Protein AF-0000000083204182 (afdb_homodimer)

Solvent-accessible surface area (backbone atoms only — not comparable to full-atom values): 12230 Å² total; per-residue (Å²): 130,76,79,70,71,70,52,75,66,62,49,73,77,65,34,54,80,72,46,78,45,80,45,85,49,87,58,32,34,38,36,43,34,35,25,30,42,94,88,70,46,55,34,37,37,43,32,36,37,28,63,39,76,42,94,87,69,46,77,48,72,53,72,29,60,38,81,39,46,53,89,36,51,61,60,49,53,49,53,52,51,53,51,52,50,50,46,42,72,76,42,48,74,61,69,46,73,77,61,62,75,69,64,77,109,129,74,79,72,71,70,52,74,65,62,51,72,76,63,34,54,79,73,46,78,48,78,46,86,50,87,59,32,34,38,36,43,35,35,26,31,42,95,88,70,46,57,35,37,38,42,32,37,37,30,63,41,78,42,94,89,70,47,76,48,72,53,72,27,62,39,83,39,45,55,90,35,51,62,61,52,52,50,52,51,51,53,52,52,50,50,46,43,72,76,42,47,75,60,71,48,73,76,61,60,73,71,66,76,112

Organism: NCBI:txid214856

pLDDT: mean 83.88, std 21.26, range [28.23, 98.44]

Nearest PDB structures (foldseek):
  9har-assembly1_EV  TM=6.335E-01  e=3.720E-01  ssRNA phage ESE017
  3v85-assembly1_A  TM=4.740E-01  e=9.537E-01  Arabidopsis thaliana
  3alx-assembly1_D  TM=5.853E-01  e=4.496E+00  Measles morbillivirus
  6yfo-assembly1_AA  TM=2.606E-01  e=3.932E-01  Leviviridae sp.
  5a68-assembly1_A  TM=5.160E-01  e=5.308E+00  Arabidopsis thaliana

Foldseek 3Di:
DPPPPVPPVVQVPDFDWDDWDWDDDVQKIWIWTWTAGPVGFIKIKIKIWGWDQDPVRDIDIDMDIDIGGPVCVVVVVVVVVVVVVVCCVVPVVVVPPPPPVVPPD/DPPPPPPVVVQVPDFDWDDWDWDDDVQKIWIWTWTAGPVGFIKIKIKIWGWDQDPVRDIDIDMDIDIGGPVCVVVVVVVVVVVVVVCCVVPVVVVPPPPPVVPPD

Sequence (210 aa):
MTPQTTPRRDAEEYGDQILTKAVKAGRRTYFFDVRGTRGGDYFLTITESRKVTNPDGSFSYDRHKIFLYKEDFEKFSDGLSEVVAFIRRSKPEFFERREREKVGVMTPQTTPRRDAEEYGDQILTKAVKAGRRTYFFDVRGTRGGDYFLTITESRKVTNPDGSFSYDRHKIFLYKEDFEKFSDGLSEVVAFIRRSKPEFFERREREKVGV

InterPro domains:
  IPR006628 Purine-rich element binding protein family [PF11680] (16-93)
  IPR006628 Purine-rich element binding protein family [SM00712] (17-88)

Secondary structure (DSSP, 8-state):
-------TTTHHHHPPEEEEEEEEETTEEEEEEEEE-TTS-EEEEEEEEEEEE-TTS-EEEEEEEEEEETTTHHHHHHHHHHHHHHHHHH-GGGTS---HHHH--/-------TTTHHHHSPEEEEEEEEETTEEEEEEEEE-TTS-EEEEEEEEEEEE-TTS-EEEEEEEEEEETTTHHHHHHHHHHHHHHHHHH-GGGTS---HHHH--

Structure (mmCIF, N/CA/C/O backbone):
data_AF-0000000083204182-model_v1
#
loop_
_entity.id
_entity.type
_entity.pdbx_description
1 polymer 'DUF3276 family protein'
#
loop_
_atom_site.group_PDB
_atom_site.id
_atom_site.type_symbol
_atom_site.label_atom_id
_atom_site.label_alt_id
_atom_site.label_comp_id
_atom_site.label_asym_id
_atom_site.label_entity_id
_atom_site.label_seq_id
_atom_site.pdbx_PDB_ins_code
_atom_site.Cartn_x
_atom_site.Cartn_y
_atom_site.Cartn_z
_atom_site.occupancy
_atom_site.B_iso_or_equiv
_atom_site.auth_seq_id
_atom_site.auth_comp_id
_atom_site.auth_asym_id
_atom_site.auth_atom_id
_atom_site.pdbx_PDB_model_num
ATOM 1 N N . MET A 1 1 ? -2.756 -36.781 -5.301 1 28.34 1 MET A N 1
ATOM 2 C CA . MET A 1 1 ? -1.85 -35.812 -4.684 1 28.34 1 MET A CA 1
ATOM 3 C C . MET A 1 1 ? -2.357 -34.375 -4.871 1 28.34 1 MET A C 1
ATOM 5 O O . MET A 1 1 ? -2.562 -33.938 -6.004 1 28.34 1 MET A O 1
ATOM 9 N N . THR A 1 2 ? -3.281 -33.906 -4.148 1 32.88 2 THR A N 1
ATOM 10 C CA . THR A 1 2 ? -3.934 -32.625 -4.293 1 32.88 2 THR A CA 1
ATOM 11 C C . THR A 1 2 ? -2.902 -31.5 -4.328 1 32.88 2 THR A C 1
ATOM 13 O O . THR A 1 2 ? -1.95 -31.5 -3.545 1 32.88 2 THR A O 1
ATOM 16 N N . PRO A 1 3 ? -2.568 -31 -5.434 1 38.12 3 PRO A N 1
ATOM 17 C CA . PRO A 1 3 ? -1.479 -30.016 -5.504 1 38.12 3 PRO A CA 1
ATOM 18 C C . PRO A 1 3 ? -1.521 -29 -4.359 1 38.12 3 PRO A C 1
ATOM 20 O O . PRO A 1 3 ? -2.57 -28.422 -4.09 1 38.12 3 PRO A O 1
ATOM 23 N N . GLN A 1 4 ? -0.938 -29.328 -3.246 1 35.84 4 GLN A N 1
ATOM 24 C CA . GLN A 1 4 ? -0.849 -28.453 -2.084 1 35.84 4 GLN A CA 1
ATOM 25 C C . GLN A 1 4 ? -0.41 -27.047 -2.49 1 35.84 4 GLN A C 1
ATOM 27 O O . GLN A 1 4 ? 0.66 -26.875 -3.078 1 35.84 4 GLN A O 1
ATOM 32 N N . THR A 1 5 ? -1.27 -26.312 -3.107 1 40.72 5 THR A N 1
ATOM 33 C CA . THR A 1 5 ? -0.959 -24.906 -3.359 1 40.72 5 THR A CA 1
ATOM 34 C C . THR A 1 5 ? -0.174 -24.297 -2.193 1 40.72 5 THR A C 1
ATOM 36 O O . THR A 1 5 ? -0.554 -24.469 -1.033 1 40.72 5 THR A O 1
ATOM 39 N N . THR A 1 6 ? 1.139 -24.594 -2.066 1 42.56 6 THR A N 1
ATOM 40 C CA . THR A 1 6 ? 1.957 -23.922 -1.064 1 42.56 6 THR A CA 1
ATOM 41 C C . THR A 1 6 ? 1.396 -22.547 -0.75 1 42.56 6 THR A C 1
ATOM 43 O O . THR A 1 6 ? 1.105 -21.766 -1.66 1 42.56 6 THR A O 1
ATOM 46 N N . PRO A 1 7 ? 0.817 -22.391 0.33 1 47.38 7 PRO A N 1
ATOM 47 C CA . PRO A 1 7 ? 0.1 -21.172 0.67 1 47.38 7 PRO A CA 1
ATOM 48 C C . PRO A 1 7 ? 0.857 -19.906 0.252 1 47.38 7 PRO A C 1
ATOM 50 O O . PRO A 1 7 ? 2.082 -19.844 0.386 1 47.38 7 PRO A O 1
ATOM 53 N N . ARG A 1 8 ? 0.329 -19.109 -0.661 1 53.31 8 ARG A N 1
ATOM 54 C CA . ARG A 1 8 ? 0.81 -17.797 -1.1 1 53.31 8 ARG A CA 1
ATOM 55 C C . ARG A 1 8 ? 1.604 -17.109 0.004 1 53.31 8 ARG A C 1
ATOM 57 O O . ARG A 1 8 ? 2.412 -16.219 -0.27 1 53.31 8 ARG A O 1
ATOM 64 N N . ARG A 1 9 ? 1.219 -17.438 1.237 1 52.09 9 ARG A N 1
ATOM 65 C CA . ARG A 1 9 ? 1.929 -16.891 2.387 1 52.09 9 ARG A CA 1
ATOM 66 C C . ARG A 1 9 ? 3.375 -17.359 2.42 1 52.09 9 ARG A C 1
ATOM 68 O O . ARG A 1 9 ? 4.27 -16.641 2.85 1 52.09 9 ARG A O 1
ATOM 75 N N . ASP A 1 10 ? 3.574 -18.641 2.123 1 49.62 10 ASP A N 1
ATOM 76 C CA . ASP A 1 10 ? 4.926 -19.188 2.086 1 49.62 10 ASP A CA 1
ATOM 77 C C . ASP A 1 10 ? 5.801 -18.438 1.093 1 49.62 10 ASP A C 1
ATOM 79 O O . ASP A 1 10 ? 7.023 -18.391 1.24 1 49.62 10 ASP A O 1
ATOM 83 N N . ALA A 1 11 ? 5.211 -18 0.066 1 52.22 11 ALA A N 1
ATOM 84 C CA . ALA A 1 11 ? 5.953 -17.25 -0.941 1 52.22 11 ALA A CA 1
ATOM 85 C C . ALA A 1 11 ? 6.531 -15.969 -0.352 1 52.22 11 ALA A C 1
ATOM 87 O O . ALA A 1 11 ? 7.566 -15.477 -0.811 1 52.22 11 ALA A O 1
ATOM 88 N N . GLU A 1 12 ? 5.852 -15.469 0.761 1 56.25 12 GLU A N 1
ATOM 89 C CA . GLU A 1 12 ? 6.266 -14.234 1.426 1 56.25 12 GLU A CA 1
ATOM 90 C C . GLU A 1 12 ? 7.719 -14.312 1.883 1 56.25 12 GLU A C 1
ATOM 92 O O . GLU A 1 12 ? 8.414 -13.297 1.948 1 56.25 12 GLU A O 1
ATOM 97 N N . GLU A 1 13 ? 8.156 -15.492 2.273 1 55.66 13 GLU A N 1
ATOM 98 C CA . GLU A 1 13 ? 9.484 -15.703 2.855 1 55.66 13 GLU A CA 1
ATOM 99 C C . GLU A 1 13 ? 10.523 -15.984 1.773 1 55.66 13 GLU A C 1
ATOM 101 O O . GLU A 1 13 ? 11.703 -15.695 1.956 1 55.66 13 GLU A O 1
ATOM 106 N N . TYR A 1 14 ? 10.18 -16.578 0.63 1 57.59 14 TYR A N 1
ATOM 107 C CA . TYR A 1 14 ? 11.266 -17.25 -0.077 1 57.59 14 TYR A CA 1
ATOM 108 C C . TYR A 1 14 ? 11.523 -16.594 -1.428 1 57.59 14 TYR A C 1
ATOM 110 O O . TYR A 1 14 ? 12.445 -16.969 -2.15 1 57.59 14 TYR A O 1
ATOM 118 N N . GLY A 1 15 ? 10.727 -15.664 -1.872 1 65.12 15 GLY A N 1
ATOM 119 C CA . GLY A 1 15 ? 11.078 -15.281 -3.23 1 65.12 15 GLY A CA 1
ATOM 120 C C . GLY A 1 15 ? 12.32 -14.422 -3.309 1 65.12 15 GLY A C 1
ATOM 121 O O . GLY A 1 15 ? 12.648 -13.703 -2.359 1 65.12 15 GLY A O 1
ATOM 122 N N . ASP A 1 16 ? 13.297 -14.703 -4.195 1 84.31 16 ASP A N 1
ATOM 123 C CA . ASP A 1 16 ? 14.477 -13.883 -4.465 1 84.31 16 ASP A CA 1
ATOM 124 C C . ASP A 1 16 ? 14.086 -12.43 -4.715 1 84.31 16 ASP A C 1
ATOM 126 O O . ASP A 1 16 ? 13.102 -12.148 -5.402 1 84.31 16 ASP A O 1
ATOM 130 N N . GLN A 1 17 ? 14.82 -11.594 -4.066 1 90.94 17 GLN A N 1
ATOM 131 C CA . GLN A 1 17 ? 14.609 -10.164 -4.266 1 90.94 17 GLN A CA 1
ATOM 132 C C . GLN A 1 17 ? 15.117 -9.719 -5.633 1 90.94 17 GLN A C 1
ATOM 134 O O . GLN A 1 17 ? 16.312 -9.82 -5.918 1 90.94 17 GLN A O 1
ATOM 139 N N . ILE A 1 18 ? 14.289 -9.234 -6.426 1 94.81 18 ILE A N 1
ATOM 140 C CA . ILE A 1 18 ? 14.617 -8.836 -7.789 1 94.81 18 ILE A CA 1
ATOM 141 C C . ILE A 1 18 ? 14.945 -7.344 -7.824 1 94.81 18 ILE A C 1
ATOM 143 O O . ILE A 1 18 ? 15.906 -6.93 -8.477 1 94.81 18 ILE A O 1
ATOM 147 N N . LEU A 1 19 ? 14.234 -6.52 -7.215 1 96.19 19 LEU A N 1
ATOM 148 C CA . LEU A 1 19 ? 14.375 -5.066 -7.18 1 96.19 19 LEU A CA 1
ATOM 149 C C . LEU A 1 19 ? 13.82 -4.5 -5.879 1 96.19 19 LEU A C 1
ATOM 151 O O . LEU A 1 19 ? 12.805 -4.984 -5.371 1 96.19 19 LEU A O 1
ATOM 155 N N . THR A 1 20 ? 14.531 -3.523 -5.359 1 97.25 20 THR A N 1
ATOM 156 C CA . THR A 1 20 ? 14.016 -2.764 -4.227 1 97.25 20 THR A CA 1
ATOM 157 C C . THR A 1 20 ? 14.109 -1.264 -4.492 1 97.25 20 THR A C 1
ATOM 159 O O . THR A 1 20 ? 15.133 -0.775 -4.973 1 97.25 20 THR A O 1
ATOM 162 N N . LYS A 1 21 ? 13.031 -0.606 -4.234 1 98 21 LYS A N 1
ATOM 163 C CA . LYS A 1 21 ? 12.984 0.853 -4.262 1 98 21 LYS A CA 1
ATOM 164 C C . LYS A 1 21 ? 12.539 1.412 -2.914 1 98 21 LYS A C 1
ATOM 166 O O . LYS A 1 21 ? 11.531 0.975 -2.357 1 98 21 LYS A O 1
ATOM 171 N N . ALA A 1 22 ? 13.336 2.314 -2.361 1 98 22 ALA A N 1
ATOM 172 C CA . ALA A 1 22 ? 12.977 2.992 -1.117 1 98 22 ALA A CA 1
ATOM 173 C C . ALA A 1 22 ? 12.578 4.441 -1.378 1 98 22 ALA A C 1
ATOM 175 O O . ALA A 1 22 ? 13.203 5.125 -2.191 1 98 22 ALA A O 1
ATOM 176 N N . VAL A 1 23 ? 11.508 4.871 -0.767 1 97.56 23 VAL A N 1
ATOM 177 C CA . VAL A 1 23 ? 11.023 6.246 -0.826 1 97.56 23 VAL A CA 1
ATOM 178 C C . VAL A 1 23 ? 10.953 6.832 0.583 1 97.56 23 VAL A C 1
ATOM 180 O O . VAL A 1 23 ? 10.094 6.453 1.38 1 97.56 23 VAL A O 1
ATOM 183 N N . LYS A 1 24 ? 11.828 7.82 0.86 1 95.69 24 LYS A N 1
ATOM 184 C CA . LYS A 1 24 ? 11.859 8.445 2.18 1 95.69 24 LYS A CA 1
ATOM 185 C C . LYS A 1 24 ? 10.758 9.492 2.32 1 95.69 24 LYS A C 1
ATOM 187 O O . LYS A 1 24 ? 10.539 10.297 1.413 1 95.69 24 LYS A O 1
ATOM 192 N N . ALA A 1 25 ? 10.062 9.383 3.518 1 92.69 25 ALA A N 1
ATOM 193 C CA . ALA A 1 25 ? 8.945 10.281 3.812 1 92.69 25 ALA A CA 1
ATOM 194 C C . ALA A 1 25 ? 8.922 10.648 5.293 1 92.69 25 ALA A C 1
ATOM 196 O O . ALA A 1 25 ? 8.062 10.18 6.039 1 92.69 25 ALA A O 1
ATOM 197 N N . GLY A 1 26 ? 9.875 11.484 5.734 1 91.44 26 GLY A N 1
ATOM 198 C CA . GLY A 1 26 ? 9.961 11.859 7.137 1 91.44 26 GLY A CA 1
ATOM 199 C C . GLY A 1 26 ? 10.281 10.695 8.047 1 91.44 26 GLY A C 1
ATOM 200 O O . GLY A 1 26 ? 11.32 10.039 7.891 1 91.44 26 GLY A O 1
ATOM 201 N N . ARG A 1 27 ? 9.344 10.414 8.953 1 93.31 27 ARG A N 1
ATOM 202 C CA . ARG A 1 27 ? 9.547 9.312 9.891 1 93.31 27 ARG A CA 1
ATOM 203 C C . ARG A 1 27 ? 9.164 7.98 9.258 1 93.31 27 ARG A C 1
ATOM 205 O O . ARG A 1 27 ? 9.414 6.918 9.836 1 93.31 27 ARG A O 1
ATOM 212 N N . ARG A 1 28 ? 8.594 8.117 8.094 1 94.5 28 ARG A N 1
ATOM 213 C CA . ARG A 1 28 ? 8.172 6.918 7.371 1 94.5 28 ARG A CA 1
ATOM 214 C C . ARG A 1 28 ? 9.031 6.691 6.133 1 94.5 28 ARG A C 1
ATOM 216 O O . ARG A 1 28 ? 9.516 7.648 5.527 1 94.5 28 ARG A O 1
ATOM 223 N N . THR A 1 29 ? 9.367 5.469 5.922 1 97.69 29 THR A N 1
ATOM 224 C CA . THR A 1 29 ? 9.945 5.043 4.656 1 97.69 29 THR A CA 1
ATOM 225 C C . THR A 1 29 ? 9.078 3.973 3.998 1 97.69 29 THR A C 1
ATOM 227 O O . THR A 1 29 ? 8.594 3.061 4.668 1 97.69 29 THR A O 1
ATOM 230 N N . TYR A 1 30 ? 8.852 4.137 2.65 1 98.25 30 TYR A N 1
ATOM 231 C CA . TYR A 1 30 ? 8.125 3.137 1.88 1 98.25 30 TYR A CA 1
ATOM 232 C C . TYR A 1 30 ? 9.07 2.312 1.021 1 98.25 30 TYR A C 1
ATOM 234 O O . TYR A 1 30 ? 9.914 2.867 0.308 1 98.25 30 TYR A O 1
ATOM 242 N N . PHE A 1 31 ? 8.938 0.998 1.133 1 98.12 31 PHE A N 1
ATOM 243 C CA . PHE A 1 31 ? 9.711 0.089 0.3 1 98.12 31 PHE A CA 1
ATOM 244 C C . PHE A 1 31 ? 8.812 -0.633 -0.699 1 98.12 31 PHE A C 1
ATOM 246 O O . PHE A 1 31 ? 7.742 -1.12 -0.338 1 98.12 31 PHE A O 1
ATOM 253 N N . PHE A 1 32 ? 9.227 -0.616 -1.872 1 98.44 32 PHE A N 1
ATOM 254 C CA . PHE A 1 32 ? 8.641 -1.43 -2.93 1 98.44 32 PHE A CA 1
ATOM 255 C C . PHE A 1 32 ? 9.602 -2.531 -3.361 1 98.44 32 PHE A C 1
ATOM 257 O O . PHE A 1 32 ? 10.633 -2.256 -3.977 1 98.44 32 PHE A O 1
ATOM 264 N N . ASP A 1 33 ? 9.234 -3.768 -3.045 1 97.5 33 ASP A N 1
ATOM 265 C CA . ASP A 1 33 ? 10.125 -4.895 -3.316 1 97.5 33 ASP A CA 1
ATOM 266 C C . ASP A 1 33 ? 9.508 -5.844 -4.34 1 97.5 33 ASP A C 1
ATOM 268 O O . ASP A 1 33 ? 8.43 -6.395 -4.113 1 97.5 33 ASP A O 1
ATOM 272 N N . VAL A 1 34 ? 10.195 -5.98 -5.422 1 97.62 34 VA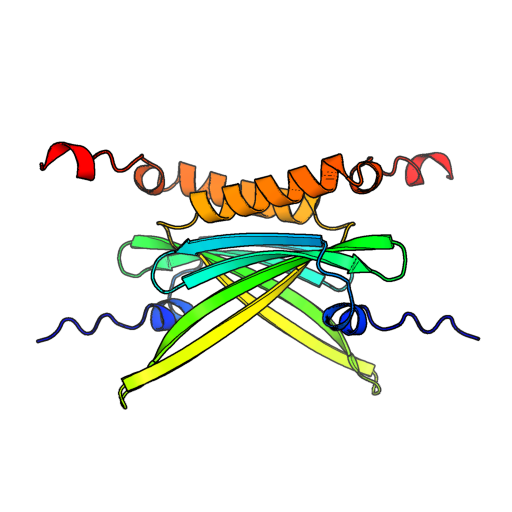L A N 1
ATOM 273 C CA . VAL A 1 34 ? 9.805 -6.988 -6.402 1 97.62 34 VAL A CA 1
ATOM 274 C C . VAL A 1 34 ? 10.508 -8.305 -6.098 1 97.62 34 VAL A C 1
ATOM 276 O O . VAL A 1 34 ? 11.734 -8.352 -5.977 1 97.62 34 VAL A O 1
ATOM 279 N N . ARG A 1 35 ? 9.695 -9.297 -5.98 1 95.81 35 ARG A N 1
ATOM 280 C CA . ARG A 1 35 ? 10.242 -10.609 -5.656 1 95.81 35 ARG A CA 1
ATOM 281 C C . ARG A 1 35 ? 9.75 -11.664 -6.637 1 95.81 35 ARG A C 1
ATOM 283 O O . ARG A 1 35 ? 8.703 -11.5 -7.266 1 95.81 35 ARG A O 1
ATOM 290 N N . GLY A 1 36 ? 10.594 -12.703 -6.766 1 94.06 36 GLY A N 1
ATOM 291 C CA . GLY A 1 36 ? 10.234 -13.812 -7.629 1 94.06 36 GLY A CA 1
ATOM 292 C C . GLY A 1 36 ? 9.648 -14.992 -6.871 1 94.06 36 GLY A C 1
ATOM 293 O O . GLY A 1 36 ? 10.055 -15.273 -5.742 1 94.06 36 GLY A O 1
ATOM 294 N N . THR A 1 37 ? 8.648 -15.617 -7.461 1 89.62 37 THR A N 1
ATOM 295 C CA . THR A 1 37 ? 8.156 -16.875 -6.926 1 89.62 37 THR A CA 1
ATOM 296 C C . THR A 1 37 ? 8.938 -18.047 -7.516 1 89.62 37 THR A C 1
ATOM 298 O O . THR A 1 37 ? 9.727 -17.875 -8.445 1 89.62 37 THR A O 1
ATOM 301 N N . ARG A 1 38 ? 8.703 -19.172 -6.914 1 86.75 38 ARG A N 1
ATOM 302 C CA . ARG A 1 38 ? 9.336 -20.375 -7.441 1 86.75 38 ARG A CA 1
ATOM 303 C C . ARG A 1 38 ? 8.883 -20.641 -8.875 1 86.75 38 ARG A C 1
ATOM 305 O O . ARG A 1 38 ? 9.648 -21.156 -9.688 1 86.75 38 ARG A O 1
ATOM 312 N N . GLY A 1 39 ? 7.68 -20.312 -9.227 1 88.31 39 GLY A N 1
ATOM 313 C CA . GLY A 1 39 ? 7.105 -20.562 -10.539 1 88.31 39 GLY A CA 1
ATOM 314 C C . GLY A 1 39 ? 7.527 -19.531 -11.57 1 88.31 39 GLY A C 1
ATOM 315 O O . GLY A 1 39 ? 7.105 -19.594 -12.727 1 88.31 39 GLY A O 1
ATOM 316 N N . GLY A 1 40 ? 8.312 -18.547 -11.164 1 88.44 40 GLY A N 1
ATOM 317 C CA . GLY A 1 40 ? 8.836 -17.578 -12.117 1 88.44 40 GLY A CA 1
ATOM 318 C C . GLY A 1 40 ? 7.996 -16.312 -12.203 1 88.44 40 GLY A C 1
ATOM 319 O O . GLY A 1 40 ? 8.305 -15.422 -12.992 1 88.44 40 GLY A O 1
ATOM 320 N N . ASP A 1 41 ? 6.961 -16.281 -11.406 1 92.88 41 ASP A N 1
ATOM 321 C CA . ASP A 1 41 ? 6.164 -15.055 -11.367 1 92.88 41 ASP A CA 1
ATOM 322 C C . ASP A 1 41 ? 6.77 -14.031 -10.414 1 92.88 41 ASP A C 1
ATOM 324 O O . ASP A 1 41 ? 7.648 -14.359 -9.617 1 92.88 41 ASP A O 1
ATOM 328 N N . TYR A 1 42 ? 6.344 -12.781 -10.711 1 94.75 42 TYR A N 1
ATOM 329 C CA . TYR A 1 42 ? 6.75 -11.711 -9.805 1 94.75 42 TYR A CA 1
ATOM 330 C C . TYR A 1 42 ? 5.609 -11.312 -8.875 1 94.75 42 TYR A C 1
ATOM 332 O O . TYR A 1 42 ? 4.438 -11.406 -9.25 1 94.75 42 TYR A O 1
ATOM 340 N N . PHE A 1 43 ? 5.953 -10.945 -7.707 1 95.44 43 PHE A N 1
ATOM 341 C CA . PHE A 1 43 ? 5.016 -10.25 -6.836 1 95.44 43 PHE A CA 1
ATOM 342 C C . PHE A 1 43 ? 5.68 -9.055 -6.168 1 95.44 43 PHE A C 1
ATOM 344 O O . PHE A 1 43 ? 6.906 -8.906 -6.215 1 95.44 43 PHE A O 1
ATOM 351 N N . LEU A 1 44 ? 4.883 -8.195 -5.703 1 96.62 44 LEU A N 1
ATOM 352 C CA . LEU A 1 44 ? 5.348 -6.934 -5.129 1 96.62 44 LEU A CA 1
ATOM 353 C C . LEU A 1 44 ? 4.93 -6.816 -3.668 1 96.62 44 LEU A C 1
ATOM 355 O O . LEU A 1 44 ? 3.783 -7.109 -3.318 1 96.62 44 LEU A O 1
ATOM 359 N N . THR A 1 45 ? 5.867 -6.496 -2.777 1 96.75 45 THR A N 1
ATOM 360 C CA . THR A 1 45 ? 5.547 -6.113 -1.407 1 96.75 45 THR A CA 1
ATOM 361 C C . THR A 1 45 ? 5.707 -4.605 -1.214 1 96.75 45 THR A C 1
ATOM 363 O O . THR A 1 45 ? 6.699 -4.023 -1.65 1 96.75 45 THR A O 1
ATOM 366 N N . ILE A 1 46 ? 4.707 -4.004 -0.649 1 97.81 46 ILE A N 1
ATOM 367 C CA . ILE A 1 46 ? 4.766 -2.607 -0.24 1 97.81 46 ILE A CA 1
ATOM 368 C C . ILE A 1 46 ? 4.84 -2.518 1.283 1 97.81 46 ILE A C 1
ATOM 370 O O . ILE A 1 46 ? 3.945 -2.992 1.985 1 97.81 46 ILE A O 1
ATOM 374 N N . THR A 1 47 ? 5.922 -1.959 1.778 1 97.62 47 THR A N 1
ATOM 375 C CA . THR A 1 47 ? 6.168 -1.885 3.213 1 97.62 47 THR A CA 1
ATOM 376 C C . THR A 1 47 ? 6.211 -0.432 3.68 1 97.62 47 THR A C 1
ATOM 378 O O . THR A 1 47 ? 6.879 0.403 3.064 1 97.62 47 THR A O 1
ATOM 381 N N . GLU A 1 48 ? 5.461 -0.116 4.637 1 97.19 48 GLU A N 1
ATOM 382 C CA . GLU A 1 48 ? 5.648 1.104 5.418 1 97.19 48 GLU A CA 1
ATOM 383 C C . GLU A 1 48 ? 6.465 0.834 6.676 1 97.19 48 GLU A C 1
ATOM 385 O O . GLU A 1 48 ? 6.109 -0.026 7.484 1 97.19 48 GLU A O 1
ATOM 390 N N . SER A 1 49 ? 7.559 1.545 6.773 1 96.44 49 SER A N 1
ATOM 391 C CA . SER A 1 49 ? 8.383 1.489 7.977 1 96.44 49 SER A CA 1
ATOM 392 C C . SER A 1 49 ? 8.43 2.842 8.68 1 96.44 49 SER A C 1
ATOM 394 O O . SER A 1 49 ? 9.016 3.797 8.164 1 96.44 49 SER A O 1
ATOM 396 N N . ARG A 1 50 ? 7.883 2.84 9.844 1 95 50 ARG A N 1
ATOM 397 C CA . ARG A 1 50 ? 7.844 4.09 10.602 1 95 50 ARG A CA 1
ATOM 398 C C . ARG A 1 50 ? 8.766 4.027 11.812 1 95 50 ARG A C 1
ATOM 400 O O . ARG A 1 50 ? 8.641 3.129 12.648 1 95 50 ARG A O 1
ATOM 407 N N . LYS A 1 51 ? 9.609 4.953 11.844 1 95.38 51 LYS A N 1
ATOM 408 C CA . LYS A 1 51 ? 10.508 5.051 12.992 1 95.38 51 LYS A CA 1
ATOM 409 C C . LYS A 1 51 ? 9.781 5.625 14.203 1 95.38 51 LYS A C 1
ATOM 411 O O . LYS A 1 51 ? 9.062 6.621 14.094 1 95.38 51 LYS A O 1
ATOM 416 N N . VAL A 1 52 ? 9.945 4.871 15.32 1 95 52 VAL A N 1
ATOM 417 C CA . VAL A 1 52 ? 9.336 5.305 16.562 1 95 52 VAL A CA 1
ATOM 418 C C . VAL A 1 52 ? 10.406 5.465 17.641 1 95 52 VAL A C 1
ATOM 420 O O . VAL A 1 52 ? 11.227 4.566 17.844 1 95 52 VAL A O 1
ATOM 423 N N . THR A 1 53 ? 10.445 6.656 18.234 1 94.94 53 THR A N 1
ATOM 424 C CA . THR A 1 53 ? 11.375 6.902 19.328 1 94.94 53 THR A CA 1
ATOM 425 C C . THR A 1 53 ? 10.734 6.57 20.672 1 94.94 53 THR A C 1
ATOM 427 O O . THR A 1 53 ? 9.688 7.113 21.016 1 94.94 53 THR A O 1
ATOM 430 N N . ASN A 1 54 ? 11.375 5.75 21.406 1 94.38 54 ASN A N 1
ATOM 431 C CA . ASN A 1 54 ? 10.844 5.332 22.703 1 94.38 54 ASN A CA 1
ATOM 432 C C . ASN A 1 54 ? 11.242 6.309 23.812 1 94.38 54 ASN A C 1
ATOM 434 O O . ASN A 1 54 ? 12.203 7.07 23.656 1 94.38 54 ASN A O 1
ATOM 438 N N . PRO A 1 55 ? 10.492 6.266 24.906 1 93.81 55 PRO A N 1
ATOM 439 C CA . PRO A 1 55 ? 10.773 7.172 26.031 1 93.81 55 PRO A CA 1
ATOM 440 C C . PRO A 1 55 ? 12.211 7.07 26.516 1 93.81 55 PRO A C 1
ATOM 442 O O . PRO A 1 55 ? 12.797 8.07 26.938 1 93.81 55 PRO A O 1
ATOM 445 N N . ASP A 1 56 ? 12.766 5.914 26.453 1 96.06 56 ASP A N 1
ATOM 446 C CA . ASP A 1 56 ? 14.125 5.727 26.969 1 96.06 56 ASP A CA 1
ATOM 447 C C . ASP A 1 56 ? 15.164 6.168 25.938 1 96.06 56 ASP A C 1
ATOM 449 O O . ASP A 1 56 ? 16.359 6.02 26.156 1 96.06 56 ASP A O 1
ATOM 453 N N . GLY A 1 57 ? 14.75 6.605 24.797 1 93.44 57 GLY A N 1
ATOM 454 C CA . GLY A 1 57 ? 15.641 7.113 23.766 1 93.44 57 GLY A CA 1
ATOM 455 C C . GLY A 1 57 ? 15.977 6.086 22.703 1 93.44 57 GLY A C 1
ATOM 456 O O . GLY A 1 57 ? 16.625 6.402 21.703 1 93.44 57 GLY A O 1
ATOM 457 N N . SER A 1 58 ? 15.492 4.953 22.984 1 96.12 58 SER A N 1
ATOM 458 C CA . SER A 1 58 ? 15.719 3.92 21.969 1 96.12 58 SER A CA 1
ATOM 459 C C . SER A 1 58 ? 14.734 4.055 20.812 1 96.12 58 SER A C 1
ATOM 461 O O . SER A 1 58 ? 13.781 4.824 20.891 1 96.12 58 SER A O 1
ATOM 463 N N . PHE A 1 59 ? 15.148 3.434 19.672 1 94.75 59 PHE A N 1
ATOM 464 C CA . PHE A 1 59 ? 14.273 3.504 18.5 1 94.75 59 PHE A CA 1
ATOM 465 C C . PHE A 1 59 ? 13.742 2.123 18.141 1 94.75 59 PHE A C 1
ATOM 467 O O . PHE A 1 59 ? 14.398 1.111 18.391 1 94.75 59 PHE A O 1
ATOM 474 N N . SER A 1 60 ? 12.438 2.145 17.656 1 96.19 60 SER A N 1
ATOM 475 C CA . SER A 1 60 ? 11.812 0.974 17.047 1 96.19 60 SER A CA 1
ATOM 476 C C . SER A 1 60 ? 11.125 1.336 15.734 1 96.19 60 SER A C 1
ATOM 478 O O . SER A 1 60 ? 11.016 2.514 15.383 1 96.19 60 SER A O 1
ATOM 480 N N . TYR A 1 61 ? 10.867 0.294 14.992 1 95.94 61 TYR A N 1
ATOM 481 C CA . TYR A 1 61 ? 10.164 0.495 13.734 1 95.94 61 TYR A CA 1
ATOM 482 C C . TYR A 1 61 ? 8.836 -0.25 13.727 1 95.94 61 TYR A C 1
ATOM 484 O O . TYR A 1 61 ? 8.773 -1.417 14.117 1 95.94 61 TYR A O 1
ATOM 492 N N . ASP A 1 62 ? 7.812 0.54 13.414 1 93.94 62 ASP A N 1
ATOM 493 C CA . ASP A 1 62 ? 6.523 -0.062 13.102 1 93.94 62 ASP A CA 1
ATOM 494 C C . ASP A 1 62 ? 6.402 -0.353 11.602 1 93.94 62 ASP A C 1
ATOM 496 O O . ASP A 1 62 ? 6.5 0.559 10.781 1 93.94 62 ASP A O 1
ATOM 500 N N . ARG A 1 63 ? 6.199 -1.616 11.297 1 95.56 63 ARG A N 1
ATOM 501 C CA . ARG A 1 63 ? 6.199 -2.006 9.891 1 95.56 63 ARG A CA 1
ATOM 502 C C . ARG A 1 63 ? 4.867 -2.629 9.5 1 95.56 63 ARG A C 1
ATOM 504 O O . ARG A 1 63 ? 4.297 -3.422 10.25 1 95.56 63 ARG A O 1
ATOM 511 N N . HIS A 1 64 ? 4.363 -2.213 8.469 1 95.94 64 HIS A N 1
ATOM 512 C CA . HIS A 1 64 ? 3.178 -2.764 7.82 1 95.94 64 HIS A CA 1
ATOM 513 C C . HIS A 1 64 ? 3.479 -3.176 6.383 1 95.94 64 HIS A C 1
ATOM 515 O O . HIS A 1 64 ? 4.102 -2.42 5.633 1 95.94 64 HIS A O 1
ATOM 521 N N . LYS A 1 65 ? 3.004 -4.344 6.004 1 95.75 65 LYS A N 1
ATOM 522 C CA . LYS A 1 65 ? 3.352 -4.914 4.707 1 95.75 65 LYS A CA 1
ATOM 523 C C . LYS A 1 65 ? 2.105 -5.371 3.955 1 95.75 65 LYS A C 1
ATOM 525 O O . LYS A 1 65 ? 1.257 -6.07 4.516 1 95.75 65 LYS A O 1
ATOM 530 N N . ILE A 1 66 ? 2.039 -4.922 2.717 1 96.5 66 ILE A N 1
ATOM 531 C CA . ILE A 1 66 ? 0.988 -5.348 1.801 1 96.5 66 ILE A CA 1
ATOM 532 C C . ILE A 1 66 ? 1.599 -6.148 0.651 1 96.5 66 ILE A C 1
ATOM 534 O O . ILE A 1 66 ? 2.703 -5.844 0.194 1 96.5 66 ILE A O 1
ATOM 538 N N . PHE A 1 67 ? 0.769 -7.109 0.137 1 94.31 67 PHE A N 1
ATOM 539 C CA . PHE A 1 67 ? 1.248 -7.984 -0.929 1 94.31 67 PHE A CA 1
ATOM 540 C C . PHE A 1 67 ? 0.413 -7.809 -2.191 1 94.31 67 PHE A C 1
ATOM 542 O O . PHE A 1 67 ? -0.818 -7.77 -2.127 1 94.31 67 PHE A O 1
ATOM 549 N N . LEU A 1 68 ? 1.143 -7.715 -3.332 1 95.31 68 LEU A N 1
ATOM 550 C CA . LEU A 1 68 ? 0.498 -7.637 -4.641 1 95.31 68 LEU A CA 1
ATOM 551 C C . LEU A 1 68 ? 1.008 -8.734 -5.566 1 95.31 68 LEU A C 1
ATOM 553 O O . LEU A 1 68 ? 2.217 -8.867 -5.77 1 95.31 68 LEU A O 1
ATOM 557 N N . TYR A 1 69 ? 0.007 -9.43 -6.148 1 94 69 TYR A N 1
ATOM 558 C CA . TYR A 1 69 ? 0.369 -10.492 -7.082 1 94 69 TYR A CA 1
ATOM 559 C C . TYR A 1 69 ? 0.09 -10.07 -8.523 1 94 69 TYR A C 1
ATOM 561 O O . TYR A 1 69 ? -0.558 -9.047 -8.758 1 94 69 TYR A O 1
ATOM 569 N N . LYS A 1 70 ? 0.572 -10.867 -9.383 1 93.69 70 LYS A N 1
ATOM 570 C CA . LYS A 1 70 ? 0.648 -10.492 -10.797 1 93.69 70 LYS A CA 1
ATOM 571 C C . LYS A 1 70 ? -0.724 -10.102 -11.336 1 93.69 70 LYS A C 1
ATOM 573 O O . LYS A 1 70 ? -0.833 -9.211 -12.18 1 93.69 70 LYS A O 1
ATOM 578 N N . GLU A 1 71 ? -1.826 -10.734 -10.852 1 90.81 71 GLU A N 1
ATOM 579 C CA . GLU A 1 71 ? -3.156 -10.461 -11.391 1 90.81 71 GLU A CA 1
ATOM 580 C C . GLU A 1 71 ? -3.715 -9.148 -10.852 1 90.81 71 GLU A C 1
ATOM 582 O O . GLU A 1 71 ? -4.695 -8.617 -11.375 1 90.81 71 GLU A O 1
ATOM 587 N N . ASP A 1 72 ? -2.977 -8.625 -9.875 1 93.62 72 ASP A N 1
ATOM 588 C CA . ASP A 1 72 ? -3.582 -7.508 -9.156 1 93.62 72 ASP A CA 1
ATOM 589 C C . ASP A 1 72 ? -2.807 -6.215 -9.398 1 93.62 72 ASP A C 1
ATOM 591 O O . ASP A 1 72 ? -3.25 -5.133 -9 1 93.62 72 ASP A O 1
ATOM 595 N N . PHE A 1 73 ? -1.707 -6.188 -10.086 1 96.19 73 PHE A N 1
ATOM 596 C CA . PHE A 1 73 ? -0.87 -5.004 -10.266 1 96.19 73 PHE A CA 1
ATOM 597 C C . PHE A 1 73 ? -1.674 -3.859 -10.867 1 96.19 73 PHE A C 1
ATOM 599 O O . PHE A 1 73 ? -1.68 -2.75 -10.328 1 96.19 73 PHE A O 1
ATOM 606 N N . GLU A 1 74 ? -2.332 -4.176 -11.922 1 94.5 74 GLU A N 1
ATOM 607 C CA . GLU A 1 74 ? -3.02 -3.127 -12.664 1 94.5 74 GLU A CA 1
ATOM 608 C C . GLU A 1 74 ? -4.211 -2.584 -11.883 1 94.5 74 GLU A C 1
ATOM 610 O O . GLU A 1 74 ? -4.387 -1.369 -11.773 1 94.5 74 GLU A O 1
ATOM 615 N N . LYS A 1 75 ? -4.996 -3.492 -11.359 1 95.94 75 LYS A N 1
ATOM 616 C CA . LYS A 1 75 ? -6.188 -3.01 -10.672 1 95.94 75 LYS A CA 1
ATOM 617 C C . LYS A 1 75 ? -5.82 -2.238 -9.406 1 95.94 75 LYS A C 1
ATOM 619 O O . LYS A 1 75 ? -6.492 -1.273 -9.039 1 95.94 75 LYS A O 1
ATOM 624 N N . PHE A 1 76 ? -4.758 -2.715 -8.711 1 97.44 76 PHE A N 1
ATOM 625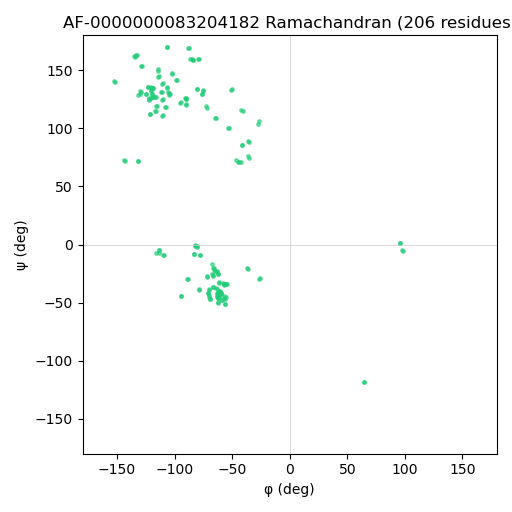 C CA . PHE A 1 76 ? -4.281 -1.98 -7.543 1 97.44 76 PHE A CA 1
ATOM 626 C C . PHE A 1 76 ? -3.803 -0.588 -7.941 1 97.44 76 PHE A C 1
ATOM 628 O O . PHE A 1 76 ? -4.191 0.406 -7.324 1 97.44 76 PHE A O 1
ATOM 635 N N . SER A 1 77 ? -2.955 -0.477 -8.977 1 97.38 77 SER A N 1
ATOM 636 C CA . SER A 1 77 ? -2.426 0.798 -9.453 1 97.38 77 SER A CA 1
ATOM 637 C C . SER A 1 77 ? -3.549 1.731 -9.891 1 97.38 77 SER A C 1
ATOM 639 O O . SER A 1 77 ? -3.508 2.934 -9.625 1 97.38 77 SER A O 1
ATOM 641 N N . ASP A 1 78 ? -4.516 1.178 -10.594 1 96.75 78 ASP A N 1
ATOM 642 C CA . ASP A 1 78 ? -5.652 1.975 -11.039 1 96.75 78 ASP A CA 1
ATOM 643 C C . ASP A 1 78 ? -6.445 2.521 -9.852 1 96.75 78 ASP A C 1
ATOM 645 O O . ASP A 1 78 ? -6.859 3.682 -9.859 1 96.75 78 ASP A O 1
ATOM 649 N N . GLY A 1 79 ? -6.695 1.643 -8.867 1 97.75 79 GLY A N 1
ATOM 650 C CA . GLY A 1 79 ? -7.383 2.09 -7.66 1 97.75 79 GLY A CA 1
ATOM 651 C C . GLY A 1 79 ? -6.68 3.238 -6.965 1 97.75 79 GLY A C 1
ATOM 652 O O . GLY A 1 79 ? -7.305 4.246 -6.633 1 97.75 79 GLY A O 1
ATOM 653 N N . LEU A 1 80 ? -5.371 3.127 -6.797 1 98.06 80 LEU A N 1
ATOM 654 C CA . LEU A 1 80 ? -4.586 4.191 -6.184 1 98.06 80 LEU A CA 1
ATOM 655 C C . LEU A 1 80 ? -4.656 5.469 -7.008 1 98.06 80 LEU A C 1
ATOM 657 O O . LEU A 1 80 ? -4.855 6.555 -6.465 1 98.06 80 LEU A O 1
ATOM 661 N N . SER A 1 81 ? -4.488 5.348 -8.281 1 97.5 81 SER A N 1
ATOM 662 C CA . SER A 1 81 ? -4.484 6.504 -9.172 1 97.5 81 SER A CA 1
ATOM 663 C C . SER A 1 81 ? -5.812 7.254 -9.102 1 97.5 81 SER A C 1
ATOM 665 O O . SER A 1 81 ? -5.836 8.484 -9.102 1 97.5 81 SER A O 1
ATOM 667 N N . GLU A 1 82 ? -6.875 6.508 -9.07 1 97.94 82 GLU A N 1
ATOM 668 C CA . GLU A 1 82 ? -8.203 7.113 -9 1 97.94 82 GLU A CA 1
ATOM 669 C C . GLU A 1 82 ? -8.359 7.934 -7.719 1 97.94 82 GLU A C 1
ATOM 671 O O . GLU A 1 82 ? -8.867 9.055 -7.758 1 97.94 82 GLU A O 1
ATOM 676 N N . VAL A 1 83 ? -7.941 7.375 -6.652 1 98.19 83 VAL A N 1
ATOM 677 C CA . VAL A 1 83 ? -8.125 8.023 -5.359 1 98.19 83 VAL A CA 1
ATOM 678 C C . VAL A 1 83 ? -7.207 9.242 -5.254 1 98.19 83 VAL A C 1
ATOM 680 O O . VAL A 1 83 ? -7.613 10.297 -4.766 1 98.19 83 VAL A O 1
ATOM 683 N N . VAL A 1 84 ? -5.977 9.141 -5.703 1 97.62 84 VAL A N 1
ATOM 684 C CA . VAL A 1 84 ? -5.051 10.266 -5.68 1 97.62 84 VAL A CA 1
ATOM 685 C C . VAL A 1 84 ? -5.57 11.383 -6.586 1 97.62 84 VAL A C 1
ATOM 687 O O . VAL A 1 84 ? -5.441 12.562 -6.262 1 97.62 84 VAL A O 1
ATOM 690 N N . ALA A 1 85 ? -6.156 11.031 -7.707 1 97.25 85 ALA A N 1
ATOM 691 C CA . ALA A 1 85 ? -6.773 12.023 -8.586 1 97.25 85 ALA A CA 1
ATOM 692 C C . ALA A 1 85 ? -7.914 12.75 -7.883 1 97.25 85 ALA A C 1
ATOM 694 O O . ALA A 1 85 ? -8.078 13.961 -8.047 1 97.25 85 ALA A O 1
ATOM 695 N N . PHE A 1 86 ? -8.68 12.023 -7.148 1 97.94 86 PHE A N 1
ATOM 696 C CA . PHE A 1 86 ? -9.742 12.625 -6.355 1 97.94 86 PHE A CA 1
ATOM 697 C C . PHE A 1 86 ? -9.172 13.648 -5.379 1 97.94 86 PHE A C 1
ATOM 699 O O . PHE A 1 86 ? -9.695 14.758 -5.258 1 97.94 86 PHE A O 1
ATOM 706 N N . ILE A 1 87 ? -8.117 13.258 -4.66 1 97.38 87 ILE A N 1
ATOM 707 C CA . ILE A 1 87 ? -7.5 14.156 -3.686 1 97.38 87 ILE A CA 1
ATOM 708 C C . ILE A 1 87 ? -6.957 15.391 -4.395 1 97.38 87 ILE A C 1
ATOM 710 O O . ILE A 1 87 ? -7.113 16.516 -3.906 1 97.38 87 ILE A O 1
ATOM 714 N N . ARG A 1 88 ? -6.348 15.148 -5.523 1 96.38 88 ARG A N 1
ATOM 715 C CA . ARG A 1 88 ? -5.773 16.25 -6.293 1 96.38 88 ARG A CA 1
ATOM 716 C C . ARG A 1 88 ? -6.848 17.25 -6.711 1 96.38 88 ARG A C 1
ATOM 718 O O . ARG A 1 88 ? -6.617 18.453 -6.695 1 96.38 88 ARG A O 1
ATOM 725 N N . ARG A 1 89 ? -7.961 16.812 -7.086 1 96.88 89 ARG A N 1
ATOM 726 C CA . ARG A 1 89 ? -9.062 17.672 -7.484 1 96.88 89 ARG A CA 1
ATOM 727 C C . ARG A 1 89 ? -9.641 18.406 -6.285 1 96.88 89 ARG A C 1
ATOM 729 O O . ARG A 1 89 ? -9.992 19.594 -6.383 1 96.88 89 ARG A O 1
ATOM 736 N N . SER A 1 90 ? -9.742 17.766 -5.16 1 96.12 90 SER A N 1
ATOM 737 C CA . SER A 1 90 ? -10.367 18.312 -3.957 1 96.12 90 SER A CA 1
ATOM 738 C C . SER A 1 90 ? -9.422 19.266 -3.236 1 96.12 90 SER A C 1
ATOM 740 O O . SER A 1 90 ? -9.867 20.234 -2.621 1 96.12 90 SER A O 1
ATOM 742 N N . LYS A 1 91 ? -8.133 18.859 -3.234 1 96 91 LYS A N 1
ATOM 743 C CA . LYS A 1 91 ? -7.098 19.609 -2.545 1 96 91 LYS A CA 1
ATOM 744 C C . LYS A 1 91 ? -5.875 19.812 -3.439 1 96 91 LYS A C 1
ATOM 746 O O . LYS A 1 91 ? -4.797 19.281 -3.156 1 96 91 LYS A O 1
ATOM 751 N N . PRO A 1 92 ? -5.988 20.641 -4.426 1 95.06 92 PRO A N 1
ATOM 752 C CA . PRO A 1 92 ? -4.879 20.812 -5.371 1 95.06 92 PRO A CA 1
ATOM 753 C C . PRO A 1 92 ? -3.621 21.375 -4.707 1 95.06 92 PRO A C 1
ATOM 755 O O . PRO A 1 92 ? -2.51 21.125 -5.18 1 95.06 92 PRO A O 1
ATOM 758 N N . GLU A 1 93 ? -3.742 22.047 -3.611 1 93.06 93 GLU A N 1
ATOM 759 C CA . GLU A 1 93 ? -2.623 22.688 -2.932 1 93.06 93 GLU A CA 1
ATOM 760 C C . GLU A 1 93 ? -1.637 21.656 -2.395 1 93.06 93 GLU A C 1
ATOM 762 O O . GLU A 1 93 ? -0.479 21.984 -2.119 1 93.06 93 GLU A O 1
ATOM 767 N N . PHE A 1 94 ? -2.115 20.422 -2.234 1 93.44 94 PHE A N 1
ATOM 768 C CA . PHE A 1 94 ? -1.251 19.359 -1.721 1 93.44 94 PHE A CA 1
ATOM 769 C C . PHE A 1 94 ? -0.145 19.031 -2.717 1 93.44 94 PHE A C 1
ATOM 771 O O . PHE A 1 94 ? 0.881 18.453 -2.346 1 93.44 94 PHE A O 1
ATOM 778 N N . PHE A 1 95 ? -0.478 19.312 -4.016 1 92.31 95 PHE A N 1
ATOM 779 C CA . PHE A 1 95 ? 0.413 18.828 -5.07 1 92.31 95 PHE A CA 1
ATOM 780 C C . PHE A 1 95 ? 1.151 20 -5.719 1 92.31 95 PHE A C 1
ATOM 782 O O . PHE A 1 95 ? 1.874 19.812 -6.699 1 92.31 95 PHE A O 1
ATOM 789 N N . GLU A 1 96 ? 0.695 21.094 -5.328 1 82 96 GLU A N 1
ATOM 790 C CA . GLU A 1 96 ? 1.366 22.281 -5.844 1 82 96 GLU A CA 1
ATOM 791 C C . GLU A 1 96 ? 2.812 22.344 -5.363 1 82 96 GLU A C 1
ATOM 793 O O . GLU A 1 96 ? 3.131 21.891 -4.266 1 82 96 GLU A O 1
ATOM 798 N N . ARG A 1 97 ? 3.764 22.125 -6.242 1 60.38 97 ARG A N 1
ATOM 799 C CA . ARG A 1 97 ? 5.195 22.203 -5.977 1 60.38 97 ARG A CA 1
ATOM 800 C C . ARG A 1 97 ? 5.508 23.328 -4.992 1 60.38 97 ARG A C 1
ATOM 802 O O . ARG A 1 97 ? 5.121 24.469 -5.207 1 60.38 97 ARG A O 1
ATOM 809 N N . ARG A 1 98 ? 5.48 23 -3.695 1 52.69 98 ARG A N 1
ATOM 810 C CA . ARG A 1 98 ? 5.879 24.094 -2.822 1 52.69 98 ARG A CA 1
ATOM 811 C C . ARG A 1 98 ? 7.117 24.797 -3.367 1 52.69 98 ARG A C 1
ATOM 813 O O . ARG A 1 98 ? 8.18 24.188 -3.51 1 52.69 98 ARG A O 1
ATOM 820 N N . GLU A 1 99 ? 7.051 25.531 -4.438 1 44.47 99 GLU A N 1
ATOM 821 C CA . GLU A 1 99 ? 8.047 26.578 -4.703 1 44.47 99 GLU A CA 1
ATOM 822 C C . GLU A 1 99 ? 8.477 27.266 -3.414 1 44.47 99 GLU A C 1
ATOM 824 O O . GLU A 1 99 ? 9.266 28.219 -3.447 1 44.47 99 GLU A O 1
ATOM 829 N N . ARG A 1 100 ? 7.859 27.312 -2.309 1 42.78 100 ARG A N 1
ATOM 830 C CA . ARG A 1 100 ? 8.305 28.25 -1.28 1 42.78 100 ARG A CA 1
ATOM 831 C C . ARG A 1 100 ? 9.773 28.016 -0.926 1 42.78 100 ARG A C 1
ATOM 833 O O . ARG A 1 100 ? 10.398 28.844 -0.262 1 42.78 100 ARG A O 1
ATOM 840 N N . GLU A 1 101 ? 10.227 26.812 -0.755 1 44.06 101 GLU A N 1
ATOM 841 C CA . GLU A 1 101 ? 11.555 26.859 -0.157 1 44.06 101 GLU A CA 1
ATOM 842 C C . GLU A 1 101 ? 12.57 27.484 -1.108 1 44.06 101 GLU A C 1
ATOM 844 O O . GLU A 1 101 ? 13.727 27.703 -0.739 1 44.06 101 GLU A O 1
ATOM 849 N N . LYS A 1 102 ? 12.461 27.562 -2.426 1 43.84 102 LYS A N 1
ATOM 850 C CA . LYS A 1 102 ? 13.531 28.312 -3.064 1 43.84 102 LYS A CA 1
ATOM 851 C C . LYS A 1 102 ? 13.383 29.812 -2.781 1 43.84 102 LYS A C 1
ATOM 853 O O . LYS A 1 102 ? 14.219 30.609 -3.197 1 43.84 102 LYS A O 1
ATOM 858 N N . VAL A 1 103 ? 12.234 30.406 -2.543 1 42.09 103 VAL A N 1
ATOM 859 C CA . VAL A 1 103 ? 12.336 31.859 -2.531 1 42.09 103 VAL A CA 1
ATOM 860 C C . VAL A 1 103 ? 13.102 32.312 -1.291 1 42.09 103 VAL A C 1
ATOM 862 O O . VAL A 1 103 ? 13.484 33.5 -1.183 1 42.09 103 VAL A O 1
ATOM 865 N N . GLY A 1 104 ? 12.852 31.734 0.042 1 36.88 104 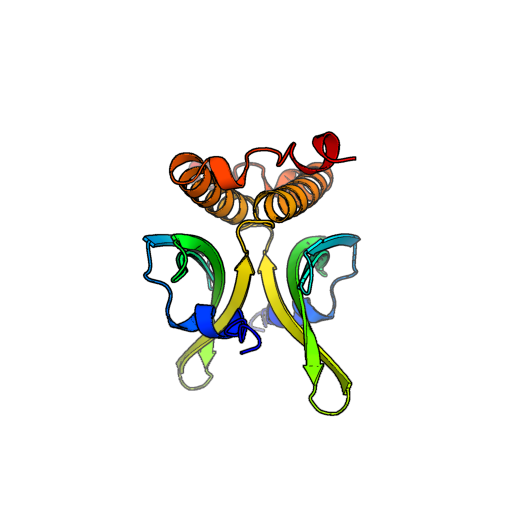GLY A N 1
ATOM 866 C CA . GLY A 1 104 ? 13.391 32.531 1.128 1 36.88 104 GLY A CA 1
ATOM 867 C C . GLY A 1 104 ? 14.906 32.562 1.152 1 36.88 104 GLY A C 1
ATOM 868 O O . GLY A 1 104 ? 15.508 33.188 2.021 1 36.88 104 GLY A O 1
ATOM 869 N N . VAL A 1 105 ? 15.727 31.688 0.492 1 31.36 105 VAL A N 1
ATOM 870 C CA . VAL A 1 105 ? 17.078 32.188 0.684 1 31.36 105 VAL A CA 1
ATOM 871 C C . VAL A 1 105 ? 17.375 33.312 -0.321 1 31.36 105 VAL A C 1
ATOM 873 O O . VAL A 1 105 ? 17.031 33.188 -1.499 1 31.36 105 VAL A O 1
ATOM 876 N N . MET B 1 1 ? 4.398 25.016 26.984 1 28.23 1 MET B N 1
ATOM 877 C CA . MET B 1 1 ? 3.42 24.031 26.562 1 28.23 1 MET B CA 1
ATOM 878 C C . MET B 1 1 ? 3.854 23.359 25.266 1 28.23 1 MET B C 1
ATOM 880 O O . MET B 1 1 ? 4.059 24.031 24.25 1 28.23 1 MET B O 1
ATOM 884 N N . THR B 1 2 ? 4.746 22.484 25.266 1 32.5 2 THR B N 1
ATOM 885 C CA . THR B 1 2 ? 5.344 21.828 24.094 1 32.5 2 THR B CA 1
ATOM 886 C C . THR B 1 2 ? 4.262 21.25 23.188 1 32.5 2 THR B C 1
ATOM 888 O O . THR B 1 2 ? 3.285 20.672 23.672 1 32.5 2 THR B O 1
ATOM 891 N N . PRO B 1 3 ? 3.928 21.891 22.156 1 37.97 3 PRO B N 1
ATOM 892 C CA . PRO B 1 3 ? 2.809 21.406 21.344 1 37.97 3 PRO B CA 1
ATOM 893 C C . PRO B 1 3 ? 2.814 19.891 21.172 1 37.97 3 PRO B C 1
ATOM 895 O O . PRO B 1 3 ? 3.852 19.312 20.859 1 37.97 3 PRO B O 1
ATOM 898 N N . GLN B 1 4 ? 2.244 19.188 22.109 1 35.47 4 GLN B N 1
ATOM 899 C CA . GLN B 1 4 ? 2.105 17.734 22.031 1 35.47 4 GLN B CA 1
ATOM 900 C C . GLN B 1 4 ? 1.622 17.297 20.656 1 35.47 4 GLN B C 1
ATOM 902 O O . GLN B 1 4 ? 0.558 17.734 20.203 1 35.47 4 GLN B O 1
ATOM 907 N N . THR B 1 5 ? 2.447 17.391 19.672 1 40.62 5 THR B N 1
ATOM 908 C CA . THR B 1 5 ? 2.078 16.828 18.375 1 40.62 5 THR B CA 1
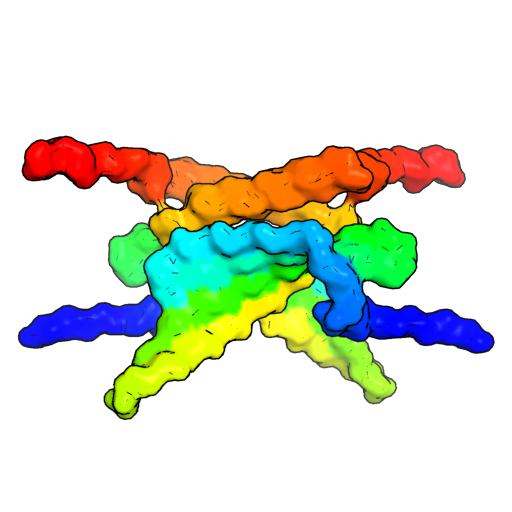ATOM 909 C C . THR B 1 5 ? 1.266 15.547 18.547 1 40.62 5 THR B C 1
ATOM 911 O O . THR B 1 5 ? 1.651 14.664 19.312 1 40.62 5 THR B O 1
ATOM 914 N N . THR B 1 6 ? -0.027 15.633 18.938 1 42.12 6 THR B N 1
ATOM 915 C CA . THR B 1 6 ? -0.888 14.453 18.953 1 42.12 6 THR B CA 1
ATOM 916 C C . THR B 1 6 ? -0.422 13.43 17.922 1 42.12 6 THR B C 1
ATOM 918 O O . THR B 1 6 ? -0.181 13.773 16.766 1 42.12 6 THR B O 1
ATOM 921 N N . PRO B 1 7 ? 0.182 12.438 18.359 1 47.09 7 PRO B N 1
ATOM 922 C CA . PRO B 1 7 ? 0.82 11.461 17.469 1 47.09 7 PRO B CA 1
ATOM 923 C C . PRO B 1 7 ? -0.022 11.148 16.234 1 47.09 7 PRO B C 1
ATOM 925 O O . PRO B 1 7 ? -1.244 11.008 16.344 1 47.09 7 PRO B O 1
ATOM 928 N N . ARG B 1 8 ? 0.444 11.492 15.047 1 53.28 8 ARG B N 1
ATOM 929 C CA . ARG B 1 8 ? -0.126 11.148 13.75 1 53.28 8 ARG B CA 1
ATOM 930 C C . ARG B 1 8 ? -0.932 9.852 13.836 1 53.28 8 ARG B C 1
ATOM 932 O O . ARG B 1 8 ? -1.759 9.57 12.969 1 53.28 8 ARG B O 1
ATOM 939 N N . ARG B 1 9 ? -0.494 9.023 14.781 1 52 9 ARG B N 1
ATOM 940 C CA . ARG B 1 9 ? -1.196 7.766 15.008 1 52 9 ARG B CA 1
ATOM 941 C C . ARG B 1 9 ? -2.627 8.016 15.477 1 52 9 ARG B C 1
ATOM 943 O O . ARG B 1 9 ? -3.535 7.254 15.141 1 52 9 ARG B O 1
ATOM 950 N N . ASP B 1 10 ? -2.789 8.977 16.375 1 49.44 10 ASP B N 1
ATOM 951 C CA . ASP B 1 10 ? -4.125 9.312 16.859 1 49.44 10 ASP B CA 1
ATOM 952 C C . ASP B 1 10 ? -5.047 9.688 15.703 1 49.44 10 ASP B C 1
ATOM 954 O O . ASP B 1 10 ? -6.266 9.531 15.797 1 49.44 10 ASP B O 1
ATOM 958 N N . ALA B 1 11 ? -4.496 10.312 14.75 1 51.91 11 ALA B N 1
ATOM 959 C CA . ALA B 1 11 ? -5.273 10.703 13.578 1 51.91 11 ALA B CA 1
ATOM 960 C C . ALA B 1 11 ? -5.824 9.477 12.852 1 51.91 11 ALA B C 1
ATOM 962 O O . ALA B 1 11 ? -6.836 9.555 12.156 1 51.91 11 ALA B O 1
ATOM 963 N N . GLU B 1 12 ? -5.09 8.305 13.055 1 56.66 12 GLU B N 1
ATOM 964 C CA . GLU B 1 12 ? -5.457 7.051 12.414 1 56.66 12 GLU B CA 1
ATOM 965 C C . GLU B 1 12 ? -6.887 6.648 12.75 1 56.66 12 GLU B C 1
ATOM 967 O O . GLU B 1 12 ? -7.562 5.996 11.953 1 56.66 12 GLU B O 1
ATOM 972 N N . GLU B 1 13 ? -7.348 6.961 13.953 1 55.69 13 GLU B N 1
ATOM 973 C CA . GLU B 1 13 ? -8.656 6.555 14.461 1 55.69 13 GLU B CA 1
ATOM 974 C C . GLU B 1 13 ? -9.727 7.586 14.109 1 55.69 13 GLU B C 1
ATOM 976 O O . GLU B 1 13 ? -10.906 7.242 13.969 1 55.69 13 GLU B O 1
ATOM 981 N N . TYR B 1 14 ? -9.398 8.891 13.977 1 57.66 14 TYR B N 1
ATOM 982 C CA . TYR B 1 14 ? -10.492 9.836 14.156 1 57.66 14 TYR B CA 1
ATOM 983 C C . TYR B 1 14 ? -10.812 10.555 12.844 1 57.66 14 TYR B C 1
ATOM 985 O O . TYR B 1 14 ? -11.75 11.344 12.773 1 57.66 14 TYR B O 1
ATOM 993 N N . GLY B 1 15 ? -10.055 10.391 11.797 1 65.12 15 GLY B N 1
ATOM 994 C CA . GLY B 1 15 ? -10.453 11.266 10.711 1 65.12 15 GLY B CA 1
ATOM 995 C C . GLY B 1 15 ? -11.719 10.805 10.008 1 65.12 15 GLY B C 1
ATOM 996 O O . GLY B 1 15 ? -12.031 9.609 9.992 1 65.12 15 GLY B O 1
ATOM 997 N N . ASP B 1 16 ? -12.703 11.688 9.742 1 84.38 16 ASP B N 1
ATOM 998 C CA . ASP B 1 16 ? -13.914 11.406 8.969 1 84.38 16 ASP B CA 1
ATOM 999 C C . ASP B 1 16 ? -13.57 10.75 7.633 1 84.38 16 ASP B C 1
ATOM 1001 O O . ASP B 1 16 ? -12.609 11.148 6.965 1 84.38 16 ASP B O 1
ATOM 1005 N N . GLN B 1 17 ? -14.297 9.711 7.367 1 91.06 17 GLN B N 1
ATOM 1006 C CA . GLN B 1 17 ? -14.125 9.023 6.094 1 91.06 17 GLN B CA 1
ATOM 1007 C C . GLN B 1 17 ? -14.688 9.852 4.941 1 91.06 17 GLN B C 1
ATOM 1009 O O . GLN B 1 17 ? -15.891 10.117 4.898 1 91.06 17 GLN B O 1
ATOM 1014 N N . ILE B 1 18 ? -13.891 10.227 4.062 1 94.88 18 ILE B N 1
ATOM 1015 C CA . ILE B 1 18 ? -14.273 11.086 2.945 1 94.88 18 ILE B CA 1
ATOM 1016 C C . ILE B 1 18 ? -14.625 10.234 1.731 1 94.88 18 ILE B C 1
ATOM 1018 O O . ILE B 1 18 ? -15.617 10.5 1.047 1 94.88 18 ILE B O 1
ATOM 1022 N N . LEU B 1 19 ? -13.906 9.273 1.397 1 96.25 19 LEU B N 1
ATOM 1023 C CA . LEU B 1 19 ? -14.078 8.383 0.25 1 96.25 19 LEU B CA 1
ATOM 1024 C C . LEU B 1 19 ? -13.477 7.012 0.533 1 96.25 19 LEU B C 1
ATOM 1026 O O . LEU B 1 19 ? -12.438 6.902 1.183 1 96.25 19 LEU B O 1
ATOM 1030 N N . THR B 1 20 ? -14.188 6 0.075 1 97.25 20 THR B N 1
ATOM 1031 C CA . THR B 1 20 ? -13.656 4.645 0.108 1 97.25 20 THR B CA 1
ATOM 1032 C C . THR B 1 20 ? -13.773 3.982 -1.261 1 97.25 20 THR B C 1
ATOM 1034 O O . THR B 1 20 ? -14.828 4.062 -1.903 1 97.25 20 THR B O 1
ATOM 1037 N N . LYS B 1 21 ? -12.695 3.422 -1.68 1 98 21 LYS B N 1
ATOM 1038 C CA . LYS B 1 21 ? -12.672 2.586 -2.877 1 98 21 LYS B CA 1
ATOM 1039 C C . LYS B 1 21 ? -12.195 1.173 -2.551 1 98 21 LYS B C 1
ATOM 1041 O O . LYS B 1 21 ? -11.164 0.995 -1.904 1 98 21 LYS B O 1
ATOM 1046 N N . ALA B 1 22 ? -12.992 0.174 -2.926 1 98 22 ALA B N 1
ATOM 1047 C CA . ALA B 1 22 ? -12.609 -1.226 -2.754 1 98 22 ALA B CA 1
ATOM 1048 C C . ALA B 1 22 ? -12.242 -1.861 -4.094 1 98 22 ALA B C 1
ATOM 1050 O O . ALA B 1 22 ? -12.898 -1.616 -5.105 1 98 22 ALA B O 1
ATOM 1051 N N . VAL B 1 23 ? -11.148 -2.59 -4.121 1 97.62 23 VAL B N 1
ATOM 1052 C CA . VAL B 1 23 ? -10.695 -3.346 -5.281 1 97.62 23 VAL B CA 1
ATOM 1053 C C . VAL B 1 23 ? -10.586 -4.828 -4.93 1 97.62 23 VAL B C 1
ATOM 1055 O O . VAL B 1 23 ? -9.695 -5.23 -4.184 1 97.62 23 VAL B O 1
ATOM 1058 N N . LYS B 1 24 ? -11.461 -5.656 -5.535 1 95.69 24 LYS B N 1
ATOM 1059 C CA . LYS B 1 24 ? -11.461 -7.09 -5.262 1 95.69 24 LYS B CA 1
ATOM 1060 C C . LYS B 1 24 ? -10.367 -7.805 -6.059 1 95.69 24 LYS B C 1
ATOM 1062 O O . LYS B 1 24 ? -10.188 -7.535 -7.246 1 95.69 24 LYS B O 1
ATOM 1067 N N . ALA B 1 25 ? -9.648 -8.688 -5.285 1 92.75 25 ALA B N 1
ATOM 1068 C CA . ALA B 1 25 ? -8.539 -9.445 -5.871 1 92.75 25 ALA B CA 1
ATOM 1069 C C . ALA B 1 25 ? -8.469 -10.852 -5.293 1 92.75 25 ALA B C 1
ATOM 1071 O O . ALA B 1 25 ? -7.594 -11.156 -4.48 1 92.75 25 ALA B O 1
ATOM 1072 N N . GLY B 1 26 ? -9.414 -11.719 -5.688 1 91.38 26 GLY B N 1
ATOM 1073 C CA . GLY B 1 26 ? -9.461 -13.078 -5.164 1 91.38 26 GLY B CA 1
ATOM 1074 C C . GLY B 1 26 ? -9.742 -13.133 -3.678 1 91.38 26 GLY B C 1
ATOM 1075 O O . GLY B 1 26 ? -10.781 -12.648 -3.221 1 91.38 26 GLY B O 1
ATOM 1076 N N . ARG B 1 27 ? -8.789 -13.68 -2.939 1 93.38 27 ARG B N 1
ATOM 1077 C CA . ARG B 1 27 ? -8.953 -13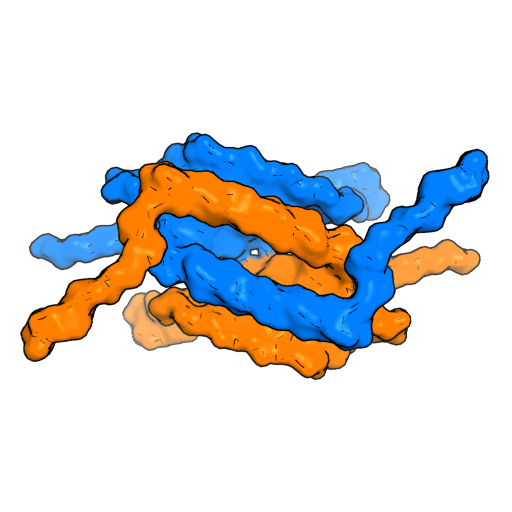.789 -1.494 1 93.38 27 ARG B CA 1
ATOM 1078 C C . ARG B 1 27 ? -8.57 -12.484 -0.799 1 93.38 27 ARG B C 1
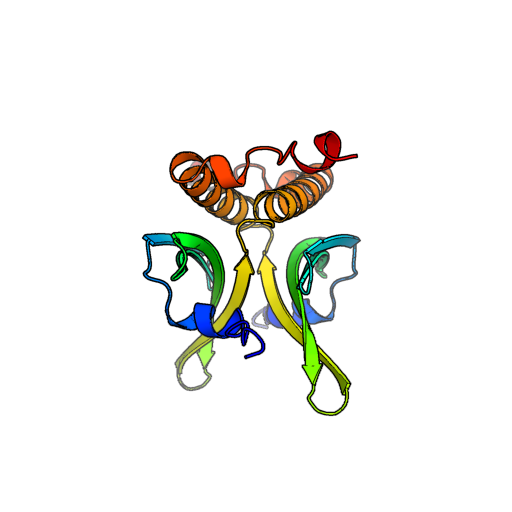ATOM 1080 O O . ARG B 1 27 ? -8.789 -12.336 0.406 1 93.38 27 ARG B O 1
ATOM 1087 N N . ARG B 1 28 ? -8.023 -11.609 -1.618 1 94.44 28 ARG B N 1
ATOM 1088 C CA . ARG B 1 28 ? -7.605 -10.312 -1.087 1 94.44 28 ARG B CA 1
ATOM 1089 C C . ARG B 1 28 ? -8.5 -9.195 -1.608 1 94.44 28 ARG B C 1
ATOM 1091 O O . ARG B 1 28 ? -9.016 -9.273 -2.725 1 94.44 28 ARG B O 1
ATOM 1098 N N . THR B 1 29 ? -8.82 -8.312 -0.735 1 97.69 29 THR B N 1
ATOM 1099 C CA . THR B 1 29 ? -9.438 -7.043 -1.116 1 97.69 29 THR B CA 1
ATOM 1100 C C . THR B 1 29 ? -8.57 -5.867 -0.67 1 97.69 29 THR B C 1
ATOM 1102 O O . THR B 1 29 ? -8.047 -5.863 0.444 1 97.69 29 THR B O 1
ATOM 1105 N N . TYR B 1 30 ? -8.391 -4.879 -1.605 1 98.25 30 TYR B N 1
ATOM 1106 C CA . TYR B 1 30 ? -7.668 -3.654 -1.276 1 98.25 30 TYR B CA 1
ATOM 1107 C C . TYR B 1 30 ? -8.633 -2.488 -1.081 1 98.25 30 TYR B C 1
ATOM 1109 O O . TYR B 1 30 ? -9.508 -2.252 -1.918 1 98.25 30 TY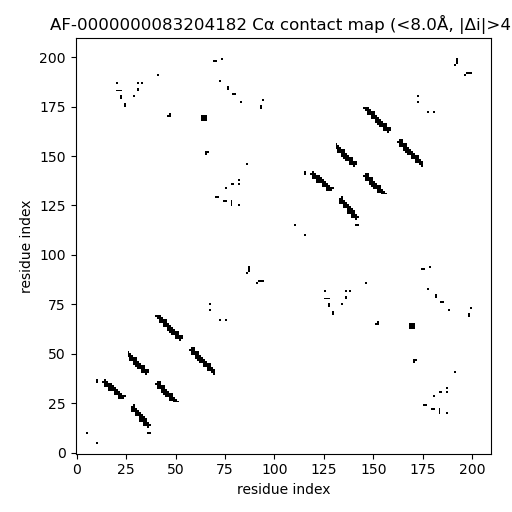R B O 1
ATOM 1117 N N . PHE B 1 31 ? -8.453 -1.81 0.044 1 98.19 31 PHE B N 1
ATOM 1118 C CA . PHE B 1 31 ? -9.242 -0.615 0.319 1 98.19 31 PHE B CA 1
ATOM 1119 C C . PHE B 1 31 ? -8.367 0.632 0.287 1 98.19 31 PHE B C 1
ATOM 1121 O O . PHE B 1 31 ? -7.277 0.648 0.868 1 98.19 31 PHE B O 1
ATOM 1128 N N . PHE B 1 32 ? -8.828 1.57 -0.406 1 98.44 32 PHE B N 1
ATOM 1129 C CA . PHE B 1 32 ? -8.258 2.914 -0.389 1 98.44 32 PHE B CA 1
ATOM 1130 C C . PHE B 1 32 ? -9.211 3.895 0.278 1 98.44 32 PHE B C 1
ATOM 1132 O O . PHE B 1 32 ? -10.273 4.215 -0.274 1 98.44 32 PHE B O 1
ATOM 1139 N N . ASP B 1 33 ? -8.82 4.371 1.455 1 97.5 33 ASP B N 1
ATOM 1140 C CA . ASP B 1 33 ? -9.695 5.242 2.234 1 97.5 33 ASP B CA 1
ATOM 1141 C C . ASP B 1 33 ? -9.102 6.641 2.375 1 97.5 33 ASP B C 1
ATOM 1143 O O . ASP B 1 33 ? -8.008 6.801 2.92 1 97.5 33 ASP B O 1
ATOM 1147 N N . VAL B 1 34 ? -9.828 7.574 1.881 1 97.62 34 VAL B N 1
ATOM 1148 C CA . VAL B 1 34 ? -9.445 8.969 2.1 1 97.62 34 VAL B CA 1
ATOM 1149 C C . VAL B 1 34 ? -10.117 9.492 3.367 1 97.62 34 VAL B C 1
ATOM 1151 O O . VAL B 1 34 ? -11.336 9.398 3.516 1 97.62 34 VAL B O 1
ATOM 1154 N N . ARG B 1 35 ? -9.273 10.008 4.207 1 95.81 35 ARG B N 1
ATOM 1155 C CA . ARG B 1 35 ? -9.789 10.508 5.477 1 95.81 35 ARG B CA 1
ATOM 1156 C C . ARG B 1 35 ? -9.312 11.93 5.738 1 95.81 35 ARG B C 1
ATOM 1158 O O . ARG B 1 35 ? -8.289 12.359 5.195 1 95.81 35 ARG B O 1
ATOM 1165 N N . GLY B 1 36 ? -10.141 12.617 6.52 1 94.12 36 GLY B N 1
ATOM 1166 C CA . GLY B 1 36 ? -9.789 13.977 6.906 1 94.12 36 GLY B CA 1
ATOM 1167 C C . GLY B 1 36 ? -9.156 14.062 8.281 1 94.12 36 GLY B C 1
ATOM 1168 O O . GLY B 1 36 ? -9.531 13.312 9.188 1 94.12 36 GLY B O 1
ATOM 1169 N N . THR B 1 37 ? -8.172 14.914 8.414 1 89.81 37 THR B N 1
ATOM 1170 C CA . THR B 1 37 ? -7.641 15.234 9.734 1 89.81 37 THR B CA 1
ATOM 1171 C C . THR B 1 37 ? -8.422 16.391 10.367 1 89.81 37 THR B C 1
ATOM 1173 O O . THR B 1 37 ? -9.25 17.016 9.703 1 89.81 37 THR B O 1
ATOM 1176 N N . ARG B 1 38 ? -8.133 16.547 11.609 1 87 38 ARG B N 1
ATOM 1177 C CA . ARG B 1 38 ? -8.766 17.672 12.289 1 87 38 ARG B CA 1
ATOM 1178 C C . ARG B 1 38 ? -8.352 19 11.656 1 87 38 ARG B C 1
ATOM 1180 O O . ARG B 1 38 ? -9.141 19.953 11.617 1 87 38 ARG B O 1
ATOM 1187 N N . GLY B 1 39 ? -7.18 19.125 11.141 1 88.56 39 GLY B N 1
ATOM 1188 C CA . GLY B 1 39 ? -6.648 20.344 10.539 1 88.56 39 GLY B CA 1
ATOM 1189 C C . GLY B 1 39 ? -7.125 20.562 9.117 1 88.56 39 GLY B C 1
ATOM 1190 O O . GLY B 1 39 ? -6.754 21.547 8.477 1 88.56 39 GLY B O 1
ATOM 1191 N N . GLY B 1 40 ? -7.895 19.641 8.594 1 88.69 40 GLY B N 1
ATOM 1192 C CA . GLY B 1 40 ? -8.469 19.828 7.27 1 88.69 40 GLY B CA 1
ATOM 1193 C C . GLY B 1 40 ? -7.664 19.172 6.168 1 88.69 40 GLY B C 1
ATOM 1194 O O . GLY B 1 40 ? -8.016 19.281 4.992 1 88.69 40 GLY B O 1
ATOM 1195 N N . ASP B 1 41 ? -6.605 18.531 6.562 1 93 41 ASP B N 1
ATOM 1196 C CA . ASP B 1 41 ? -5.832 17.797 5.566 1 93 41 ASP B CA 1
ATOM 1197 C C . ASP B 1 41 ? -6.418 16.406 5.32 1 93 41 ASP B C 1
ATOM 1199 O O . ASP B 1 41 ? -7.246 15.938 6.102 1 93 41 ASP B O 1
ATOM 1203 N N . TYR B 1 42 ? -6.031 15.93 4.129 1 94.88 42 TYR B N 1
ATOM 1204 C CA . TYR B 1 42 ? -6.426 14.562 3.812 1 94.88 42 TYR B CA 1
ATOM 1205 C C . TYR B 1 42 ? -5.262 13.602 4.004 1 94.88 42 TYR B C 1
ATOM 1207 O O . TYR B 1 42 ? -4.102 13.977 3.816 1 94.88 42 TYR B O 1
ATOM 1215 N N . PHE B 1 43 ? -5.57 12.422 4.395 1 95.5 43 PHE B N 1
ATOM 1216 C CA . PHE B 1 43 ? -4.617 11.328 4.312 1 95.5 43 PHE B CA 1
ATOM 1217 C C . PHE B 1 43 ? -5.281 10.07 3.76 1 95.5 43 PHE B C 1
ATOM 1219 O O . PHE B 1 43 ? -6.508 10.008 3.656 1 95.5 43 PHE B O 1
ATOM 1226 N N . LEU B 1 44 ? -4.488 9.211 3.326 1 96.69 44 LEU B N 1
ATOM 1227 C CA . LEU B 1 44 ? -4.953 7.996 2.66 1 96.69 44 LEU B CA 1
ATOM 1228 C C . LEU B 1 44 ? -4.488 6.75 3.412 1 96.69 44 LEU B C 1
ATOM 1230 O O . LEU B 1 44 ? -3.326 6.664 3.816 1 96.69 44 LEU B O 1
ATOM 1234 N N . THR B 1 45 ? -5.398 5.828 3.705 1 96.88 45 THR B N 1
ATOM 1235 C CA . THR B 1 45 ? -5.031 4.504 4.191 1 96.88 45 THR B CA 1
ATOM 1236 C C . THR B 1 45 ? -5.215 3.455 3.094 1 96.88 45 THR B C 1
ATOM 1238 O O . THR B 1 45 ? -6.223 3.457 2.389 1 96.88 45 THR B O 1
ATOM 1241 N N . ILE B 1 46 ? -4.207 2.648 2.912 1 97.88 46 ILE B N 1
ATOM 1242 C CA . ILE B 1 46 ? -4.277 1.493 2.025 1 97.88 46 ILE B CA 1
ATOM 1243 C C . ILE B 1 46 ? -4.305 0.209 2.852 1 97.88 46 ILE B C 1
ATOM 1245 O O . ILE B 1 46 ? -3.377 -0.066 3.615 1 97.88 46 ILE B O 1
ATOM 1249 N N . THR B 1 47 ? -5.379 -0.542 2.729 1 97.69 47 THR B N 1
ATOM 1250 C CA . THR B 1 47 ? -5.574 -1.75 3.521 1 97.69 47 THR B CA 1
ATOM 1251 C C . THR B 1 47 ? -5.637 -2.982 2.623 1 97.69 47 THR B C 1
ATOM 1253 O O . THR B 1 47 ? -6.348 -2.988 1.616 1 97.69 47 THR B O 1
ATOM 1256 N 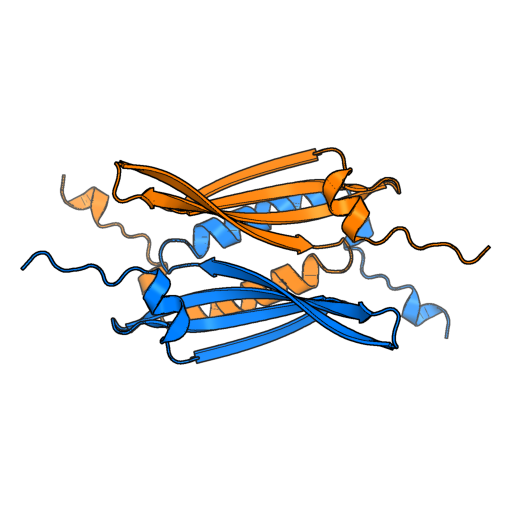N . GLU B 1 48 ? -4.863 -3.93 2.902 1 97.19 48 GLU B N 1
ATOM 1257 C CA . GLU B 1 48 ? -5.043 -5.281 2.381 1 97.19 48 GLU B CA 1
ATOM 1258 C C . GLU B 1 48 ? -5.82 -6.152 3.365 1 97.19 48 GLU B C 1
ATOM 1260 O O . GLU B 1 48 ? -5.426 -6.289 4.523 1 97.19 48 GLU B O 1
ATOM 1265 N N . SER B 1 49 ? -6.914 -6.672 2.881 1 96.44 49 SER B N 1
ATOM 1266 C CA . SER B 1 49 ? -7.699 -7.625 3.662 1 96.44 49 SER B CA 1
ATOM 1267 C C . SER B 1 49 ? -7.746 -8.992 2.986 1 96.44 49 SER B C 1
ATOM 1269 O O . SER B 1 49 ? -8.383 -9.148 1.94 1 96.44 49 SER B O 1
ATOM 1271 N N . ARG B 1 50 ? -7.156 -9.93 3.648 1 95 50 ARG B N 1
ATOM 1272 C CA . ARG B 1 50 ? -7.117 -11.273 3.076 1 95 50 ARG B CA 1
ATOM 1273 C C . ARG B 1 50 ? -8 -12.234 3.869 1 95 50 ARG B C 1
ATOM 1275 O O . ARG B 1 50 ? -7.832 -12.383 5.082 1 95 50 ARG B O 1
ATOM 1282 N N . LYS B 1 51 ? -8.852 -12.82 3.17 1 95.38 51 LYS B N 1
ATOM 1283 C CA . LYS B 1 51 ? -9.711 -13.82 3.797 1 95.38 51 LYS B CA 1
ATOM 1284 C C . LYS B 1 51 ? -8.961 -15.125 4.023 1 95.38 51 LYS B C 1
ATOM 1286 O O . LYS B 1 51 ? -8.258 -15.609 3.135 1 95.38 51 LYS B O 1
ATOM 1291 N N . VAL B 1 52 ? -9.086 -15.586 5.293 1 95 52 VAL B N 1
ATOM 1292 C CA . VAL B 1 52 ? -8.445 -16.844 5.656 1 95 52 VAL B CA 1
ATOM 1293 C C . VAL B 1 52 ? -9.484 -17.828 6.188 1 95 52 VAL B C 1
ATOM 1295 O O . VAL B 1 52 ? -10.281 -17.484 7.062 1 95 52 VAL B O 1
ATOM 1298 N N . THR B 1 53 ? -9.531 -18.984 5.57 1 95 53 THR B N 1
ATOM 1299 C CA . THR B 1 53 ? -10.43 -20.031 6.039 1 95 53 THR B CA 1
ATOM 1300 C C . THR B 1 53 ? -9.742 -20.922 7.074 1 95 53 THR B C 1
ATOM 1302 O O . THR B 1 53 ? -8.695 -21.5 6.801 1 95 53 THR B O 1
ATOM 1305 N N . ASN B 1 54 ? -10.336 -21.047 8.203 1 94.38 54 ASN B N 1
ATOM 1306 C CA . ASN B 1 54 ? -9.766 -21.844 9.281 1 94.38 54 ASN B CA 1
ATOM 1307 C C . ASN B 1 54 ? -10.133 -23.328 9.148 1 94.38 54 ASN B C 1
ATOM 1309 O O . ASN B 1 54 ? -11.109 -23.656 8.469 1 94.38 54 ASN B O 1
ATOM 1313 N N . PRO B 1 55 ? -9.359 -24.172 9.797 1 93.88 55 PRO B N 1
ATOM 1314 C CA . PRO B 1 55 ? -9.617 -25.609 9.719 1 93.88 55 PRO B CA 1
ATOM 1315 C C . PRO B 1 55 ? -11.039 -25.984 10.133 1 93.88 55 PRO B C 1
ATOM 1317 O O . PRO B 1 55 ? -11.625 -26.906 9.578 1 93.88 55 PRO B O 1
ATOM 1320 N N . ASP B 1 56 ? -11.594 -25.266 11.07 1 96.06 56 ASP B N 1
ATOM 1321 C CA . ASP B 1 56 ? -12.93 -25.594 11.547 1 96.06 56 ASP B CA 1
ATOM 1322 C C . ASP B 1 56 ? -14 -25.016 10.617 1 96.06 56 ASP B C 1
ATOM 1324 O O . ASP B 1 56 ? -15.195 -25.141 10.891 1 96.06 56 ASP B O 1
ATOM 1328 N N . GLY B 1 57 ? -13.617 -24.344 9.594 1 93.5 57 GLY B N 1
ATOM 1329 C CA . GLY B 1 57 ? -14.539 -23.828 8.602 1 93.5 57 GLY B CA 1
ATOM 1330 C C . GLY B 1 57 ? -14.891 -22.359 8.82 1 93.5 57 GLY B C 1
ATOM 1331 O O . GLY B 1 57 ? -15.57 -21.75 7.992 1 93.5 57 GLY B O 1
ATOM 1332 N N . SER B 1 58 ? -14.406 -21.906 9.891 1 96.25 58 SER B N 1
ATOM 1333 C CA . SER B 1 58 ? -14.648 -20.484 10.141 1 96.25 58 SER B CA 1
ATOM 1334 C C . SER B 1 58 ? -13.703 -19.609 9.328 1 96.25 58 SER B C 1
ATOM 1336 O O . SER B 1 58 ? -12.75 -20.109 8.719 1 96.25 58 SER B O 1
ATOM 1338 N N . PHE B 1 59 ? -14.133 -18.328 9.164 1 94.88 59 PHE B N 1
ATOM 1339 C CA . PHE B 1 59 ? -13.297 -17.406 8.398 1 94.88 59 PHE B CA 1
ATOM 1340 C C . PHE B 1 59 ? -12.75 -16.297 9.289 1 94.88 59 PHE B C 1
ATOM 1342 O O . PHE B 1 59 ? -13.383 -15.914 10.273 1 94.88 59 PHE B O 1
ATOM 1349 N N . SER B 1 60 ? -11.469 -15.898 8.945 1 96.25 60 SER B N 1
ATOM 1350 C CA . SER B 1 60 ? -10.844 -14.703 9.516 1 96.25 60 SER B CA 1
ATOM 1351 C C . SER B 1 60 ? -10.195 -13.852 8.43 1 96.25 60 SER B C 1
ATOM 1353 O O . SER B 1 60 ? -10.117 -14.258 7.273 1 96.25 60 SER B O 1
ATOM 1355 N N . TYR B 1 61 ? -9.945 -12.633 8.828 1 95.94 61 TYR B N 1
ATOM 1356 C CA . TYR B 1 61 ? -9.289 -11.719 7.902 1 95.94 61 TYR B CA 1
ATOM 1357 C C . TYR B 1 61 ? -7.945 -11.258 8.461 1 95.94 61 TYR B C 1
ATOM 1359 O O . TYR B 1 61 ? -7.848 -10.875 9.625 1 95.94 61 TYR B O 1
ATOM 1367 N N . ASP B 1 62 ? -6.934 -11.453 7.617 1 93.88 62 ASP B N 1
ATOM 1368 C CA . ASP B 1 62 ? -5.641 -10.828 7.875 1 93.88 62 ASP B CA 1
ATOM 1369 C C . ASP B 1 62 ? -5.559 -9.445 7.223 1 93.88 62 ASP B C 1
ATOM 1371 O O . ASP B 1 62 ? -5.699 -9.32 6.004 1 93.88 62 ASP B O 1
ATOM 1375 N N . ARG B 1 63 ? -5.348 -8.453 8.047 1 95.56 63 ARG B N 1
ATOM 1376 C CA . ARG B 1 63 ? -5.383 -7.09 7.535 1 95.56 63 ARG B CA 1
ATOM 1377 C C . ARG B 1 63 ? -4.051 -6.383 7.766 1 95.56 63 ARG B C 1
ATOM 1379 O O . ARG B 1 63 ? -3.445 -6.52 8.828 1 95.56 63 ARG B O 1
ATOM 1386 N N . HIS B 1 64 ? -3.598 -5.785 6.816 1 95.88 64 HIS B N 1
ATOM 1387 C CA . HIS B 1 64 ? -2.428 -4.914 6.84 1 95.88 64 HIS B CA 1
ATOM 1388 C C . HIS B 1 64 ? -2.775 -3.516 6.344 1 95.88 64 HIS B C 1
ATOM 1390 O O . HIS B 1 64 ? -3.447 -3.365 5.32 1 95.88 64 HIS B O 1
ATOM 1396 N N . LYS B 1 65 ? -2.289 -2.525 7.043 1 95.81 65 LYS B N 1
ATOM 1397 C CA . LYS B 1 65 ? -2.68 -1.147 6.762 1 95.81 65 LYS B CA 1
ATOM 1398 C C . LYS B 1 65 ? -1.456 -0.24 6.664 1 95.81 65 LYS B C 1
ATOM 1400 O O . LYS B 1 65 ? -0.589 -0.261 7.543 1 95.81 65 LYS B O 1
ATOM 1405 N N . ILE B 1 66 ? -1.432 0.504 5.562 1 96.56 66 ILE B N 1
ATOM 1406 C CA . ILE B 1 66 ? -0.403 1.515 5.344 1 96.56 66 ILE B CA 1
ATOM 1407 C C . ILE B 1 66 ? -1.037 2.904 5.332 1 96.56 66 ILE B C 1
ATOM 1409 O O . ILE B 1 66 ? -2.168 3.072 4.867 1 96.56 66 ILE B O 1
ATOM 1413 N N . PHE B 1 67 ? -0.206 3.916 5.762 1 94.38 67 PHE B N 1
ATOM 1414 C CA . PHE B 1 67 ? -0.704 5.285 5.855 1 94.38 67 PHE B CA 1
ATOM 1415 C C . PHE B 1 67 ? 0.086 6.211 4.941 1 94.38 67 PHE B C 1
ATOM 1417 O O . PHE B 1 67 ? 1.317 6.156 4.906 1 94.38 67 PHE B O 1
ATOM 1424 N N . LEU B 1 68 ? -0.685 7.059 4.219 1 95.38 68 LEU B N 1
ATOM 1425 C CA . LEU B 1 68 ? -0.083 8.078 3.363 1 95.38 68 LEU B CA 1
ATOM 1426 C C . LEU B 1 68 ? -0.605 9.461 3.721 1 95.38 68 LEU B C 1
ATOM 1428 O O . LEU B 1 68 ? -1.817 9.688 3.752 1 95.38 68 LEU B O 1
ATOM 1432 N N . TYR B 1 69 ? 0.386 10.375 3.908 1 94.06 69 TYR B N 1
ATOM 1433 C CA . TYR B 1 69 ? 0.012 11.75 4.223 1 94.06 69 TYR B CA 1
ATOM 1434 C C . TYR B 1 69 ? 0.236 12.664 3.023 1 94.06 69 TYR B C 1
ATOM 1436 O O . TYR B 1 69 ? 0.86 12.266 2.037 1 94.06 69 TYR B O 1
ATOM 1444 N N . LYS B 1 70 ? -0.26 13.828 3.162 1 93.88 70 LYS B N 1
ATOM 1445 C CA . LYS B 1 70 ? -0.384 14.742 2.031 1 93.88 70 LYS B CA 1
ATOM 1446 C C . LYS B 1 70 ? 0.967 14.969 1.356 1 93.88 70 LYS B C 1
ATOM 1448 O O . LYS B 1 70 ? 1.038 15.125 0.135 1 93.88 70 LYS B O 1
ATOM 1453 N N . GLU B 1 71 ? 2.092 14.969 2.121 1 90.94 71 GLU B N 1
ATOM 1454 C CA . GLU B 1 71 ? 3.4 15.266 1.544 1 90.94 71 GLU B CA 1
ATOM 1455 C C . GLU B 1 71 ? 3.955 14.062 0.788 1 90.94 71 GLU B C 1
ATOM 1457 O O . GLU B 1 71 ? 4.91 14.195 0.02 1 90.94 71 GLU B O 1
ATOM 1462 N N . ASP B 1 72 ? 3.246 12.938 0.963 1 93.75 72 ASP B N 1
ATOM 1463 C CA . ASP B 1 72 ? 3.855 11.703 0.467 1 93.75 72 ASP B CA 1
ATOM 1464 C C . ASP B 1 72 ? 3.055 11.125 -0.698 1 93.75 72 ASP B C 1
ATOM 1466 O O . ASP B 1 72 ? 3.49 10.172 -1.346 1 93.75 72 ASP B O 1
ATOM 1470 N N . PHE B 1 73 ? 1.931 11.656 -1.085 1 96.25 73 PHE B N 1
ATOM 1471 C CA . PHE B 1 73 ? 1.068 11.094 -2.119 1 96.25 73 PHE B CA 1
ATOM 1472 C C . PHE B 1 73 ? 1.834 10.922 -3.424 1 96.25 73 PHE B C 1
ATOM 1474 O O . PHE B 1 73 ? 1.842 9.828 -4.004 1 96.25 73 PHE B O 1
ATOM 1481 N N . GLU B 1 74 ? 2.457 11.977 -3.809 1 94.44 74 GLU B N 1
ATOM 1482 C CA . GLU B 1 74 ? 3.104 11.969 -5.117 1 94.44 74 GLU B CA 1
ATOM 1483 C C . GLU B 1 74 ? 4.312 11.039 -5.137 1 94.44 74 GLU B C 1
ATOM 1485 O O . GLU B 1 74 ? 4.469 10.234 -6.059 1 94.44 74 GLU B O 1
ATOM 1490 N N . LYS B 1 75 ? 5.129 11.188 -4.094 1 96.06 75 LYS B N 1
ATOM 1491 C CA . LYS B 1 75 ? 6.336 10.367 -4.121 1 96.06 75 LYS B CA 1
ATOM 1492 C C . LYS B 1 75 ? 6 8.883 -4 1 96.06 75 LYS B C 1
ATOM 1494 O O . LYS B 1 75 ? 6.664 8.039 -4.602 1 96.06 75 LYS B O 1
ATOM 1499 N N . PHE B 1 76 ? 4.973 8.578 -3.184 1 97.56 76 PHE B N 1
ATOM 1500 C CA . PHE B 1 76 ? 4.523 7.195 -3.076 1 97.56 76 PHE B CA 1
ATOM 1501 C C . PHE B 1 76 ? 4.008 6.688 -4.418 1 97.56 76 PHE B C 1
ATOM 1503 O O . PHE B 1 76 ? 4.402 5.609 -4.871 1 97.56 76 PHE B O 1
ATOM 1510 N N . SER B 1 77 ? 3.123 7.426 -5.082 1 97.38 77 SER B N 1
ATOM 1511 C CA . SER B 1 77 ? 2.557 7.043 -6.371 1 97.38 77 SER B CA 1
ATOM 1512 C C . SER B 1 77 ? 3.648 6.871 -7.426 1 97.38 77 SER B C 1
ATOM 1514 O O . SER B 1 77 ? 3.596 5.941 -8.234 1 97.38 77 SER B O 1
ATOM 1516 N N . ASP B 1 78 ? 4.609 7.777 -7.434 1 96.69 78 ASP B N 1
ATOM 1517 C CA . ASP B 1 78 ? 5.719 7.688 -8.383 1 96.69 78 ASP B CA 1
ATOM 1518 C C . ASP B 1 78 ? 6.535 6.422 -8.148 1 96.69 78 ASP B C 1
ATOM 1520 O O . ASP B 1 78 ? 6.934 5.75 -9.102 1 96.69 78 ASP B O 1
ATOM 1524 N N . GLY B 1 79 ? 6.824 6.141 -6.852 1 97.75 79 GLY B N 1
ATOM 1525 C CA . GLY B 1 79 ? 7.543 4.918 -6.527 1 97.75 79 GLY B CA 1
ATOM 1526 C C . GLY B 1 79 ? 6.844 3.666 -7.023 1 97.75 79 GLY B C 1
ATOM 1527 O O . GLY B 1 79 ? 7.465 2.814 -7.66 1 97.75 79 GLY B O 1
ATOM 1528 N N . LEU B 1 80 ? 5.547 3.586 -6.793 1 98.12 80 LEU B N 1
ATOM 1529 C CA . LEU B 1 80 ? 4.766 2.447 -7.262 1 98.12 80 LEU B CA 1
ATOM 1530 C C . LEU B 1 80 ? 4.789 2.361 -8.789 1 98.12 80 LEU B C 1
ATOM 1532 O O . LEU B 1 80 ? 4.984 1.283 -9.352 1 98.12 80 LEU B O 1
ATOM 1536 N N . SER B 1 81 ? 4.578 3.457 -9.438 1 97.44 81 SER B N 1
ATOM 1537 C CA . SER B 1 81 ? 4.531 3.492 -10.891 1 97.44 81 SER B CA 1
ATOM 1538 C C . SER B 1 81 ? 5.844 3.016 -11.5 1 97.44 81 SER B C 1
ATOM 1540 O O . SER B 1 81 ? 5.848 2.293 -12.5 1 97.44 81 SER B O 1
ATOM 1542 N N . GLU B 1 82 ? 6.926 3.441 -10.922 1 97.94 82 GLU B N 1
ATOM 1543 C CA . GLU B 1 82 ? 8.242 3.045 -11.414 1 97.94 82 GLU B CA 1
ATOM 1544 C C . GLU B 1 82 ? 8.43 1.533 -11.32 1 97.94 82 GLU B C 1
ATOM 1546 O O . GLU B 1 82 ? 8.914 0.907 -12.266 1 97.94 82 GLU B O 1
ATOM 1551 N N . VAL B 1 83 ? 8.047 0.993 -10.219 1 98.19 83 VAL B N 1
ATOM 1552 C CA . VAL B 1 83 ? 8.258 -0.432 -9.992 1 98.19 83 VAL B CA 1
ATOM 1553 C C . VAL B 1 83 ? 7.324 -1.246 -10.883 1 98.19 83 VAL B C 1
ATOM 1555 O O . VAL B 1 83 ? 7.73 -2.258 -11.461 1 98.19 83 VAL B O 1
ATOM 1558 N N . VAL B 1 84 ? 6.082 -0.847 -11.023 1 97.62 84 VAL B N 1
ATOM 1559 C CA . VAL B 1 84 ? 5.137 -1.544 -11.891 1 97.62 84 VAL B CA 1
ATOM 1560 C C . VAL B 1 84 ? 5.609 -1.463 -13.336 1 97.62 84 VAL B C 1
ATOM 1562 O O . VAL B 1 84 ? 5.469 -2.426 -14.102 1 97.62 84 VAL B O 1
ATOM 1565 N N . ALA B 1 85 ? 6.16 -0.338 -13.742 1 97.25 85 ALA B N 1
ATOM 1566 C CA . ALA B 1 85 ? 6.73 -0.202 -15.078 1 97.25 85 ALA B CA 1
ATOM 1567 C C . ALA B 1 85 ? 7.879 -1.184 -15.289 1 97.25 85 ALA B C 1
ATOM 1569 O O . ALA B 1 85 ? 8.016 -1.765 -16.375 1 97.25 85 ALA B O 1
ATOM 1570 N N . PHE B 1 86 ? 8.68 -1.331 -14.297 1 97.94 86 PHE B N 1
ATOM 1571 C CA . PHE B 1 86 ? 9.758 -2.311 -14.359 1 97.94 86 PHE B CA 1
ATOM 1572 C C . PHE B 1 86 ? 9.203 -3.711 -14.586 1 97.94 86 PHE B C 1
ATOM 1574 O O . PHE B 1 86 ? 9.711 -4.453 -15.43 1 97.94 86 PHE B O 1
ATOM 1581 N N . ILE B 1 87 ? 8.18 -4.082 -13.812 1 97.38 87 ILE B N 1
ATOM 1582 C CA . ILE B 1 87 ? 7.582 -5.402 -13.938 1 97.38 87 ILE B CA 1
ATOM 1583 C C . ILE B 1 87 ? 6.988 -5.57 -15.336 1 97.38 87 ILE B C 1
ATOM 1585 O O . ILE B 1 87 ? 7.145 -6.625 -15.961 1 97.38 87 ILE B O 1
ATOM 1589 N N . ARG B 1 88 ? 6.348 -4.523 -15.789 1 96.44 88 ARG B N 1
ATOM 1590 C CA . ARG B 1 88 ? 5.723 -4.559 -17.109 1 96.44 88 ARG B CA 1
ATOM 1591 C C . ARG B 1 88 ? 6.766 -4.793 -18.188 1 96.44 88 ARG B C 1
ATOM 1593 O O . ARG B 1 88 ? 6.512 -5.527 -19.156 1 96.44 88 ARG B O 1
ATOM 1600 N N . ARG B 1 89 ? 7.883 -4.223 -18.109 1 96.88 89 ARG B N 1
ATOM 1601 C CA . ARG B 1 89 ? 8.953 -4.391 -19.078 1 96.88 89 ARG B CA 1
ATOM 1602 C C . ARG B 1 89 ? 9.562 -5.789 -18.984 1 96.88 89 ARG B C 1
ATOM 1604 O O . ARG B 1 89 ? 9.883 -6.398 -20.016 1 96.88 89 ARG B O 1
ATOM 1611 N N . SER B 1 90 ? 9.703 -6.301 -17.797 1 96.06 90 SER B N 1
ATOM 1612 C CA . SER B 1 90 ? 10.352 -7.586 -17.562 1 96.06 90 SER B CA 1
ATOM 1613 C C . SER B 1 90 ? 9.422 -8.75 -17.875 1 96.06 90 SER B C 1
ATOM 1615 O O . SER B 1 90 ? 9.867 -9.812 -18.297 1 96.06 90 SER B O 1
ATOM 1617 N N . LYS B 1 91 ? 8.141 -8.531 -17.5 1 96 91 LYS B N 1
ATOM 1618 C CA . LYS B 1 91 ? 7.113 -9.555 -17.656 1 96 91 LYS B CA 1
ATOM 1619 C C . LYS B 1 91 ? 5.859 -8.969 -18.312 1 96 91 LYS B C 1
ATOM 1621 O O . LYS B 1 91 ? 4.801 -8.914 -17.672 1 96 91 LYS B O 1
ATOM 1626 N N . PRO B 1 92 ? 5.926 -8.664 -19.562 1 95.12 92 PRO B N 1
ATOM 1627 C CA . PRO B 1 92 ? 4.781 -8.023 -20.219 1 95.12 92 PRO B CA 1
ATOM 1628 C C . PRO B 1 92 ? 3.537 -8.906 -20.234 1 95.12 92 PRO B C 1
ATOM 1630 O O . PRO B 1 92 ? 2.414 -8.398 -20.266 1 95.12 92 PRO B O 1
ATOM 1633 N N . GLU B 1 93 ? 3.686 -10.188 -20.125 1 93.12 93 GLU B N 1
ATOM 1634 C CA . GLU B 1 93 ? 2.578 -11.133 -20.203 1 93.12 93 GLU B CA 1
ATOM 1635 C C . GLU B 1 93 ? 1.633 -10.977 -19.016 1 93.12 93 GLU B C 1
ATOM 1637 O O . GLU B 1 93 ? 0.48 -11.406 -19.078 1 93.12 93 GLU B O 1
ATOM 1642 N N . PHE B 1 94 ? 2.139 -10.375 -17.938 1 93.38 94 PHE B N 1
ATOM 1643 C CA . PHE B 1 94 ? 1.312 -10.18 -16.75 1 93.38 94 PHE B CA 1
ATOM 1644 C C . PHE B 1 94 ? 0.179 -9.203 -17.047 1 93.38 94 PHE B C 1
ATOM 1646 O O . PHE B 1 94 ? -0.827 -9.188 -16.328 1 93.38 94 PHE B O 1
ATOM 1653 N N . PHE B 1 95 ? 0.461 -8.312 -18.047 1 92.5 95 PHE B N 1
ATOM 1654 C CA . PHE B 1 95 ? -0.455 -7.195 -18.25 1 92.5 95 PHE B CA 1
ATOM 1655 C C . PHE B 1 95 ? -1.239 -7.371 -19.547 1 92.5 95 PHE B C 1
ATOM 1657 O O . PHE B 1 95 ? -1.993 -6.484 -19.953 1 92.5 95 PHE B O 1
ATOM 1664 N N . GLU B 1 96 ? -0.773 -8.336 -20.219 1 82.31 96 GLU B N 1
ATOM 1665 C CA . GLU B 1 96 ? -1.484 -8.633 -21.453 1 82.31 96 GLU B CA 1
ATOM 1666 C C . GLU B 1 96 ? -2.908 -9.102 -21.172 1 82.31 96 GLU B C 1
ATOM 1668 O O . GLU B 1 96 ? -3.174 -9.719 -20.141 1 82.31 96 GLU B O 1
ATOM 1673 N N . ARG B 1 97 ? -3.896 -8.297 -21.469 1 60.44 97 ARG B N 1
ATOM 1674 C CA . ARG B 1 97 ? -5.316 -8.594 -21.328 1 60.44 97 ARG B CA 1
ATOM 1675 C C . ARG B 1 97 ? -5.602 -10.062 -21.641 1 60.44 97 ARG B C 1
ATOM 1677 O O . ARG B 1 97 ? -5.23 -10.555 -22.703 1 60.44 97 ARG B O 1
ATOM 1684 N N . ARG B 1 98 ? -5.504 -10.914 -20.609 1 52.41 98 ARG B N 1
ATOM 1685 C CA . ARG B 1 98 ? -5.887 -12.273 -20.969 1 52.41 98 ARG B CA 1
ATOM 1686 C C . ARG B 1 98 ? -7.141 -12.273 -21.844 1 52.41 98 ARG B C 1
ATOM 1688 O O . ARG B 1 98 ? -8.203 -11.82 -21.406 1 52.41 98 ARG B O 1
ATOM 1695 N N . GLU B 1 99 ? -7.102 -11.859 -23.062 1 44.41 99 GLU B N 1
ATOM 1696 C CA . GLU B 1 99 ? -8.109 -12.258 -24.047 1 44.41 99 GLU B CA 1
ATOM 1697 C C . GLU B 1 99 ? -8.531 -13.711 -23.828 1 44.41 99 GLU B C 1
ATOM 1699 O O . GLU B 1 99 ? -9.297 -14.258 -24.625 1 44.41 99 GLU B O 1
ATOM 1704 N N . ARG B 1 100 ? -7.91 -14.641 -23.203 1 42.94 100 ARG B N 1
ATOM 1705 C CA . ARG B 1 100 ? -8.352 -16.031 -23.344 1 42.94 100 ARG B CA 1
ATOM 1706 C C . ARG B 1 100 ? -9.828 -16.172 -22.969 1 42.94 100 ARG B C 1
ATOM 1708 O O . ARG B 1 100 ? -10.453 -17.188 -23.266 1 42.94 100 ARG B O 1
ATOM 1715 N N . GLU B 1 101 ? -10.289 -15.594 -21.891 1 44.41 101 GLU B N 1
ATOM 1716 C CA . GLU B 1 101 ? -11.609 -16.125 -21.578 1 44.41 101 GLU B CA 1
ATOM 1717 C C . GLU B 1 101 ? -12.625 -15.773 -22.656 1 44.41 101 GLU B C 1
ATOM 1719 O O . GLU B 1 101 ? -13.781 -16.203 -22.594 1 44.41 101 GLU B O 1
ATOM 1724 N N . LYS B 1 102 ? -12.531 -14.758 -23.516 1 43.5 102 LYS B N 1
ATOM 1725 C CA . LYS B 1 102 ? -13.594 -14.734 -24.5 1 43.5 102 LYS B CA 1
ATOM 1726 C C . LYS B 1 102 ? -13.43 -15.852 -25.531 1 43.5 102 LYS B C 1
ATOM 1728 O O . LYS B 1 102 ? -14.258 -16.016 -26.422 1 43.5 102 LYS B O 1
ATOM 1733 N N . VAL B 1 103 ? -12.273 -16.391 -25.859 1 41.84 103 VAL B N 1
ATOM 1734 C CA . VAL B 1 103 ? -12.359 -17.297 -27 1 41.84 103 VAL B CA 1
ATOM 1735 C C . VAL B 1 103 ? -13.102 -18.562 -26.594 1 41.84 103 VAL B C 1
ATOM 1737 O O . VAL B 1 103 ? -13.469 -19.375 -27.453 1 41.84 103 VAL B O 1
ATOM 1740 N N . GLY B 1 104 ? -12.812 -19.281 -25.328 1 36.34 104 GLY B N 1
ATOM 1741 C CA . GLY B 1 104 ? -13.32 -20.641 -25.297 1 36.34 104 GLY B CA 1
ATOM 1742 C C . GLY B 1 104 ? -14.836 -20.719 -25.281 1 36.34 104 GLY B C 1
ATOM 1743 O O . GLY B 1 104 ? -15.414 -21.812 -25.375 1 36.34 104 GLY B O 1
ATOM 1744 N N . VAL B 1 105 ? -15.664 -19.734 -24.812 1 31.17 105 VAL B N 1
ATOM 1745 C CA . VAL B 1 105 ? -17.016 -20.234 -25.016 1 31.17 105 VAL B CA 1
ATOM 1746 C C . VAL B 1 105 ? -17.438 -20 -26.469 1 31.17 105 VAL B C 1
ATOM 1748 O O . VAL B 1 105 ? -17.156 -18.938 -27.047 1 31.17 105 VAL B O 1
#

Radius of gyration: 19.39 Å; Cα contacts (8 Å, |Δi|>4): 315; chains: 2; bounding box: 34×68×54 Å